Protein 9IQV (pdb70)

Nearest PDB structures (foldseek):
  8hn1-assembly1_C  TM=9.232E-01  e=2.943E-08  Dendroaspis angusticeps
  4iye-assembly1_A  TM=9.088E-01  e=5.565E-08  Dendroaspis angusticeps
  5mg9-assembly1_A  TM=8.896E-01  e=1.053E-07  Dendroaspis angusticeps
  3fev-assembly3_C  TM=8.461E-01  e=1.053E-07  Dendroaspis angusticeps
  2vlw-assembly2_B  TM=8.088E-01  e=2.818E-07  Dendroaspis angusticeps

Solvent-accessible surface area: 17117 Å² total; per-residue (Å²): 70,60,0,7,17,103,62,19,85,162,32,108,59,67,80,102,20,88,107,52,68,89,40,0,23,14,83,7,48,28,4,0,7,51,57,14,52,42,49,15,9,24,9,59,104,26,48,128,76,107,126,139,29,16,28,39,68,38,136,57,116,68,28,51,106,127,155,80,136,37,109,98,52,33,88,86,10,28,42,57,35,123,96,0,38,101,4,2,75,37,1,36,90,0,4,48,74,38,173,147,9,58,44,16,11,29,77,8,5,34,13,2,5,63,1,4,35,77,2,0,66,46,0,5,37,70,0,10,60,8,28,50,78,18,72,5,60,75,29,48,95,116,0,43,99,12,6,12,36,3,11,29,1,10,4,6,6,1,19,0,1,11,17,0,0,67,2,9,52,30,0,0,24,87,34,135,135,33,86,108,48,21,49,125,210,138,2,72,121,29,24,117,73,13,68,50,79,0,83,96,50,3,71,35,22,1,66,70,140,121,18,120,62,19,112,31,124,55,0,8,20,33,15,39,47,16,12,12,39,19,105,20,1,81,16,7,2,50,101,5,20,50,76,2,94,86,28,34,75,127,13,142,75,22,29,148,199,117,190,103,54,52,151,15,62,140,33,13,135,7,2,24,79,0,5,27,42,8,15,121,23,8,52,39,1,7,90,17,17,12,84,11,14,86,119,57,103,113,50,90,47,65,90,51,2,67,108,15,0,37,62,0,1,68,0,5,3,41,4,13,88,10,2,25,100,26,13,137,79,6,99,126,2,14,113,112,55,158

Organism: Dendroaspis angusticeps (NCBI:txid8618)

InterPro domains:
  IPR003571 Snake three-finger toxin [cd00206] (1-64)
  IPR003572 Snake cytotoxin, cobra-type [PR00282] (17-26)
  IPR003572 Snake cytotoxin, cobra-type [PR00282] (28-43)
  IPR003572 Snake cytotoxin, cobra-type [PR00282] (56-63)
  IPR018354 Snake toxin, conserved site [PS00272] (41-61)
  IPR045860 Snake toxin-like superfamily [G3DSA:2.10.60.10] (1-65)
  IPR045860 Snake toxin-like superfamily [SSF57302] (6-64)
  IPR054131 Snake toxin cobra-type [PF21947] (2-64)

Radius of gyration: 23.01 Å; Cα contacts (8 Å, |Δi|>4): 438; chains: 2; bounding box: 37×53×75 Å

Sequence (338 aa):
LTCVTKNTIFGITTENCPAGQNLCFKRWHYVIPRYTEITRGCAATCPIPENYDSIHCCKTDKCNENISKAILLGVILGGLILFGVLGNILVILSVACHRHLHSVTHYYIVNLAVADLLLTSTVLPFSAIFEVLGYWAFGRVFCNIWAAVDVLCCTASIMGLCIISIDRYIGVSYPLRYPTIVTQRRGLMALLCVWALSLVISIGPLFGWRQPAPEDETICQINEEPGYVLFSALGSFYLPLAIILVMYCRVYVVAKRELKFSREKKAAKTLGIVVGCFVLCWLPFFLVMPIGSFFPDFKPSETVFKIVFWLGYLNSCINPIIYPCSSQEFKKAFQNVL

Structure (mmCIF, N/CA/C/O backbone):
data_9IQV
#
_entry.id   9IQV
#
_cell.length_a   1.00
_cell.length_b   1.00
_cell.length_c   1.00
_cell.angle_alpha   90.00
_cell.angle_beta   90.00
_cell.angle_gamma   90.00
#
_symmetry.space_group_name_H-M   'P 1'
#
loop_
_entity.id
_entity.type
_entity.pdbx_description
1 polymer 'Muscarinic toxin 3'
2 polymer 'Alpha-1A adrenergic receptor,Soluble cytochrome b562'
#
loop_
_atom_site.group_PDB
_atom_site.id
_atom_site.type_symbol
_atom_site.label_atom_id
_atom_site.label_alt_id
_atom_site.label_comp_id
_atom_site.label_asym_id
_atom_site.label_entity_id
_atom_site.label_seq_id
_atom_site.pdbx_PDB_ins_code
_atom_site.Cartn_x
_atom_site.Cartn_y
_atom_site.Cartn_z
_atom_site.occupancy
_atom_site.B_iso_or_equiv
_atom_site.auth_seq_id
_atom_site.auth_comp_id
_atom_site.auth_asym_id
_atom_site.auth_atom_id
_atom_site.pdbx_PDB_model_num
ATOM 1 N N . LEU A 1 1 ? 161.527 146.354 211.306 1.00 94.79 1 LEU A N 1
ATOM 2 C CA . LEU A 1 1 ?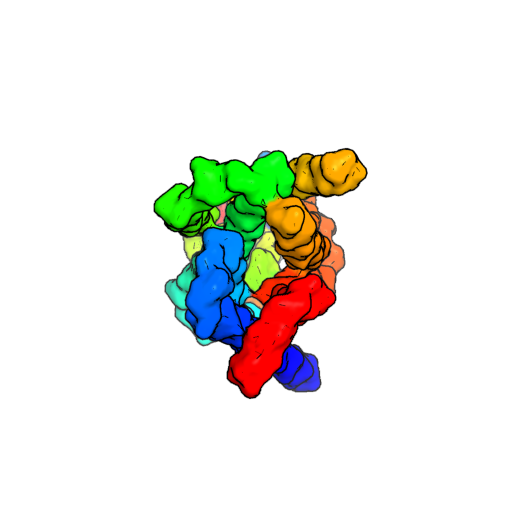 161.733 146.480 209.868 1.00 94.79 1 LEU A CA 1
ATOM 3 C C . LEU A 1 1 ? 160.811 147.533 209.258 1.00 94.79 1 LEU A C 1
ATOM 4 O O . LEU A 1 1 ? 159.708 147.763 209.746 1.00 94.79 1 LEU A O 1
ATOM 9 N N . THR A 1 2 ? 161.283 148.176 208.190 1.00 95.36 2 THR A N 1
ATOM 10 C CA . THR A 1 2 ? 160.505 149.148 207.429 1.00 95.36 2 THR A CA 1
ATOM 11 C C . THR A 1 2 ? 160.678 148.834 205.949 1.00 95.36 2 THR A C 1
ATOM 12 O O . THR A 1 2 ? 161.759 149.049 205.392 1.00 95.36 2 THR A O 1
ATOM 16 N N . CYS A 1 3 ? 159.624 148.327 205.313 1.00 94.80 3 CYS A N 1
ATOM 17 C CA . CYS A 1 3 ? 159.638 148.022 203.888 1.00 94.80 3 CYS A CA 1
ATOM 18 C C . CYS A 1 3 ? 158.816 149.057 203.133 1.00 94.80 3 CYS A C 1
ATOM 19 O O . CYS A 1 3 ? 157.657 149.307 203.477 1.00 94.80 3 CYS A O 1
ATOM 22 N N . VAL A 1 4 ? 159.420 149.656 202.105 1.00 91.22 4 VAL A N 1
ATOM 23 C CA . VAL A 1 4 ? 158.652 150.439 201.146 1.00 91.22 4 VAL A CA 1
ATOM 24 C C . VAL A 1 4 ? 157.722 149.503 200.385 1.00 91.22 4 VAL A C 1
ATOM 25 O O . VAL A 1 4 ? 158.088 148.367 200.056 1.00 91.22 4 VAL A O 1
ATOM 29 N N . THR A 1 5 ? 156.494 149.953 200.144 1.00 86.94 5 THR A N 1
ATOM 30 C CA . THR A 1 5 ? 155.490 149.091 199.534 1.00 86.94 5 THR A CA 1
ATOM 31 C C . THR A 1 5 ? 154.986 149.603 198.194 1.00 86.94 5 THR A C 1
ATOM 32 O O . THR A 1 5 ? 155.041 148.870 197.199 1.00 86.94 5 THR A O 1
ATOM 36 N N . LYS A 1 6 ? 154.498 150.839 198.132 1.00 85.57 6 LYS A N 1
ATOM 37 C CA . LYS A 1 6 ? 153.893 151.382 196.922 1.00 85.57 6 LYS A CA 1
ATOM 38 C C . LYS A 1 6 ? 154.781 152.482 196.364 1.00 85.57 6 LYS A C 1
ATOM 39 O O . LYS A 1 6 ? 155.141 153.420 197.083 1.00 85.57 6 LYS A O 1
ATOM 45 N N . ASN A 1 7 ? 155.128 152.366 195.085 1.00 78.44 7 ASN A N 1
ATOM 46 C CA . ASN A 1 7 ? 155.949 153.353 194.396 1.00 78.44 7 ASN A CA 1
ATOM 47 C C . ASN A 1 7 ? 155.090 154.077 193.372 1.00 78.44 7 ASN A C 1
ATOM 48 O O . ASN A 1 7 ? 154.498 153.442 192.493 1.00 78.44 7 ASN A O 1
ATOM 53 N N . THR A 1 8 ? 155.025 155.399 193.488 1.00 80.48 8 THR A N 1
ATOM 54 C CA . THR A 1 8 ? 154.302 156.248 192.556 1.00 80.48 8 THR A CA 1
ATOM 55 C C . THR A 1 8 ? 155.217 157.381 192.114 1.00 80.48 8 THR A C 1
ATOM 56 O O . THR A 1 8 ? 156.280 157.614 192.697 1.00 80.48 8 THR A O 1
ATOM 60 N N . ILE A 1 9 ? 154.800 158.091 191.063 1.00 72.20 9 ILE A N 1
ATOM 61 C CA . ILE A 1 9 ? 155.551 159.265 190.639 1.00 72.20 9 ILE A CA 1
ATOM 62 C C . ILE A 1 9 ? 155.525 160.344 191.715 1.00 72.20 9 ILE A C 1
ATOM 63 O O . ILE A 1 9 ? 156.433 161.182 191.775 1.00 72.20 9 ILE A O 1
ATOM 68 N N . PHE A 1 10 ? 154.508 160.336 192.582 1.00 80.12 10 PHE A N 1
ATOM 69 C CA . PHE A 1 10 ? 154.483 161.234 193.729 1.00 80.12 10 PHE A CA 1
ATOM 70 C C . PHE A 1 10 ? 155.620 160.957 194.704 1.00 80.12 10 PHE A C 1
ATOM 71 O O . PHE A 1 10 ? 155.997 161.852 195.468 1.00 80.12 10 PHE A O 1
ATOM 79 N N . GLY A 1 11 ? 156.165 159.746 194.697 1.00 80.70 11 GLY A N 1
ATOM 80 C CA . GLY A 1 11 ? 157.224 159.347 195.593 1.00 80.70 11 GLY A CA 1
ATOM 81 C C . GLY A 1 11 ? 157.015 157.919 196.045 1.00 80.70 11 GLY A C 1
ATOM 82 O O . GLY A 1 11 ? 156.258 157.165 195.438 1.00 80.70 11 GLY A O 1
ATOM 83 N N . ILE A 1 12 ? 157.693 157.553 197.127 1.00 89.16 12 ILE A N 1
ATOM 84 C CA . ILE A 1 12 ? 157.603 156.215 197.687 1.00 89.16 12 ILE A CA 1
ATOM 85 C C . ILE A 1 12 ? 156.775 156.271 198.968 1.00 89.16 12 ILE A C 1
ATOM 86 O O . ILE A 1 12 ? 156.536 157.336 199.538 1.00 89.16 12 ILE A O 1
ATOM 91 N N . THR A 1 13 ? 156.332 155.099 199.419 1.00 92.40 13 THR A N 1
ATOM 92 C CA . THR A 1 13 ? 155.536 154.971 200.636 1.00 92.40 13 THR A CA 1
ATOM 93 C C . THR A 1 13 ? 156.196 153.930 201.529 1.00 92.40 13 THR A C 1
ATOM 94 O O . THR A 1 13 ? 156.229 152.744 201.186 1.00 92.40 13 THR A O 1
ATOM 98 N N . THR A 1 14 ? 156.713 154.370 202.672 1.00 96.00 14 THR A N 1
ATOM 99 C CA . THR A 1 14 ? 157.428 153.507 203.603 1.00 96.00 14 THR A CA 1
ATOM 100 C C . THR A 1 14 ? 156.623 153.363 204.887 1.00 96.00 14 THR A C 1
ATOM 101 O O . THR A 1 14 ? 156.311 154.362 205.544 1.00 96.00 14 THR A O 1
ATOM 105 N N . GLU A 1 15 ? 156.290 152.124 205.239 1.00 95.79 15 GLU A N 1
ATOM 106 C CA . GLU A 1 15 ? 155.697 151.808 206.529 1.00 95.79 15 GLU A CA 1
ATOM 107 C C . GLU A 1 15 ? 156.293 150.508 207.049 1.00 95.79 15 GLU A C 1
ATOM 108 O O . GLU A 1 15 ? 156.710 149.642 206.275 1.00 95.79 15 GLU A O 1
ATOM 114 N N . ASN A 1 16 ? 156.329 150.383 208.373 1.00 96.52 16 ASN A N 1
ATOM 115 C CA . ASN A 1 16 ? 157.001 149.267 209.017 1.00 96.52 16 ASN A CA 1
ATOM 116 C C . ASN A 1 16 ? 156.206 147.976 208.825 1.00 96.52 16 ASN A C 1
ATOM 117 O O . ASN A 1 16 ? 155.155 147.945 208.177 1.00 96.52 16 ASN A O 1
ATOM 122 N N . CYS A 1 17 ? 156.720 146.890 209.403 1.00 94.41 17 CYS A N 1
ATOM 123 C CA . CYS A 1 17 ? 156.096 145.583 209.313 1.00 94.41 17 CYS A CA 1
ATOM 124 C C . CYS A 1 17 ? 155.416 145.227 210.629 1.00 94.41 17 CYS A C 1
ATOM 125 O O . CYS A 1 17 ? 155.978 145.474 211.702 1.00 94.41 17 CYS A O 1
ATOM 128 N N . PRO A 1 18 ? 154.214 144.647 210.583 1.00 92.56 18 PRO A N 1
ATOM 129 C CA . PRO A 1 18 ? 153.533 144.262 211.827 1.00 92.56 18 PRO A CA 1
ATOM 130 C C . PRO A 1 18 ? 154.161 143.037 212.471 1.00 92.56 18 PRO A C 1
ATOM 131 O O . PRO A 1 18 ? 155.186 142.533 211.998 1.00 92.56 18 PRO A O 1
ATOM 135 N N . ALA A 1 19 ? 153.557 142.554 213.554 1.00 92.21 19 ALA A N 1
ATOM 136 C CA . ALA A 1 19 ? 154.087 141.391 214.252 1.00 92.21 19 ALA A CA 1
ATOM 137 C C . ALA A 1 19 ? 154.030 140.156 213.361 1.00 92.21 19 ALA A C 1
ATOM 138 O O . ALA A 1 19 ? 153.035 139.909 212.674 1.00 92.21 19 ALA A O 1
ATOM 140 N N . GLY A 1 20 ? 155.108 139.381 213.378 1.00 88.15 20 GLY A N 1
ATOM 141 C CA . GLY A 1 20 ? 155.237 138.180 212.570 1.00 88.15 20 GLY A CA 1
ATOM 142 C C . GLY A 1 20 ? 155.917 138.389 211.232 1.00 88.15 20 GLY A C 1
ATOM 143 O O . GLY A 1 20 ? 156.755 137.580 210.829 1.00 88.15 20 GLY A O 1
ATOM 144 N N . GLN A 1 21 ? 155.576 139.471 210.536 1.00 89.19 21 GLN A N 1
ATOM 145 C CA . GLN A 1 21 ? 156.156 139.774 209.234 1.00 89.19 21 GLN A CA 1
ATOM 146 C C . GLN A 1 21 ? 157.482 140.496 209.436 1.00 89.19 21 GLN A C 1
ATOM 147 O O . GLN A 1 21 ? 157.529 141.545 210.087 1.00 89.19 21 GLN A O 1
ATOM 153 N N . ASN A 1 22 ? 158.563 139.929 208.887 1.00 83.03 22 ASN A N 1
ATOM 154 C CA . ASN A 1 22 ? 159.887 140.497 209.116 1.00 83.03 22 ASN A CA 1
ATOM 155 C C . ASN A 1 22 ? 160.778 140.467 207.876 1.00 83.03 22 ASN A C 1
ATOM 156 O O . ASN A 1 22 ? 162.008 140.481 208.014 1.00 83.03 22 ASN A O 1
ATOM 161 N N . LEU A 1 23 ? 160.205 140.434 206.674 1.00 86.04 23 LEU A N 1
ATOM 162 C CA . LEU A 1 23 ? 160.981 140.419 205.441 1.00 86.04 23 LEU A CA 1
ATOM 163 C C . LEU A 1 23 ? 160.387 141.398 204.437 1.00 86.04 23 LEU A C 1
ATOM 164 O O . LEU A 1 23 ? 159.196 141.714 204.482 1.00 86.04 23 LEU A O 1
ATOM 169 N N . CYS A 1 24 ? 161.233 141.874 203.527 1.00 91.43 24 CYS A N 1
ATOM 170 C CA . CYS A 1 24 ? 160.812 142.695 202.401 1.00 91.43 24 CYS A CA 1
ATOM 171 C C . CYS A 1 24 ? 160.888 141.856 201.130 1.00 91.43 24 CYS A C 1
ATOM 172 O O . CYS A 1 24 ? 161.890 141.175 200.889 1.00 91.43 24 CYS A O 1
ATOM 175 N N . PHE A 1 25 ? 159.833 141.900 200.318 1.00 81.72 25 PHE A N 1
ATOM 176 C CA . PHE A 1 25 ? 159.779 141.106 199.098 1.00 81.72 25 PHE A CA 1
ATOM 177 C C . PHE A 1 25 ? 159.271 141.957 197.945 1.00 81.72 25 PHE A C 1
ATOM 178 O O . PHE A 1 25 ? 158.572 142.951 198.148 1.00 81.72 25 PHE A O 1
ATOM 186 N N . LYS A 1 26 ? 159.623 141.548 196.727 1.00 72.71 26 LYS A N 1
ATOM 187 C CA . LYS A 1 26 ? 159.166 142.200 195.504 1.00 72.71 26 LYS A CA 1
ATOM 188 C C . LYS A 1 26 ? 158.695 141.124 194.539 1.00 72.71 26 LYS A C 1
ATOM 189 O O . LYS A 1 26 ? 159.463 140.219 194.198 1.00 72.71 26 LYS A O 1
ATOM 195 N N . ARG A 1 27 ? 157.442 141.221 194.096 1.00 66.82 27 ARG A N 1
ATOM 196 C CA . ARG A 1 27 ? 156.812 140.188 193.282 1.00 66.82 27 ARG A CA 1
ATOM 197 C C . ARG A 1 27 ? 156.327 140.774 191.964 1.00 66.82 27 ARG A C 1
ATOM 198 O O . ARG A 1 27 ? 155.649 141.806 191.950 1.00 66.82 27 ARG A O 1
ATOM 206 N N . TRP A 1 28 ? 156.664 140.105 190.866 1.00 60.71 28 TRP A N 1
ATOM 207 C CA . TRP A 1 28 ? 156.239 140.495 189.531 1.00 60.71 28 TRP A CA 1
ATOM 208 C C . TRP A 1 28 ? 154.950 139.771 189.162 1.00 60.71 28 TRP A C 1
ATOM 209 O O . TRP A 1 28 ? 154.631 138.717 189.716 1.00 60.71 28 TRP A O 1
ATOM 220 N N . HIS A 1 29 ? 154.210 140.343 188.213 1.00 50.34 29 HIS A N 1
ATOM 221 C CA . HIS A 1 29 ? 152.951 139.756 187.772 1.00 50.34 29 HIS A CA 1
ATOM 222 C C . HIS A 1 29 ? 152.687 140.177 186.333 1.00 50.34 29 HIS A C 1
ATOM 223 O O . HIS A 1 29 ? 152.770 141.364 186.006 1.00 50.34 29 HIS A O 1
ATOM 230 N N . TYR A 1 30 ? 152.364 139.202 185.481 1.00 53.02 30 TYR A N 1
ATOM 231 C CA . TYR A 1 30 ? 152.348 139.391 184.029 1.00 53.02 30 TYR A CA 1
ATOM 232 C C . TYR A 1 30 ? 150.953 139.819 183.586 1.00 53.02 30 TYR A C 1
ATOM 233 O O . TYR A 1 30 ? 150.162 139.032 183.062 1.00 53.02 30 TYR A O 1
ATOM 242 N N . VAL A 1 31 ? 150.649 141.097 183.798 1.00 34.16 31 VAL A N 1
ATOM 243 C CA . VAL A 1 31 ? 149.315 141.601 183.484 1.00 34.16 31 VAL A CA 1
ATOM 244 C C . VAL A 1 31 ? 149.097 141.658 181.978 1.00 34.16 31 VAL A C 1
ATOM 245 O O . VAL A 1 31 ? 148.027 141.297 181.476 1.00 34.16 31 VAL A O 1
ATOM 249 N N . ILE A 1 32 ? 150.105 142.100 181.236 1.00 31.65 32 ILE A N 1
ATOM 250 C CA . ILE A 1 32 ? 149.912 142.563 179.865 1.00 31.65 32 ILE A CA 1
ATOM 251 C C . ILE A 1 32 ? 151.291 142.767 179.242 1.00 31.65 32 ILE A C 1
ATOM 252 O O . ILE A 1 32 ? 152.245 143.083 179.966 1.00 31.65 32 ILE A O 1
ATOM 257 N N . PRO A 1 33 ? 151.457 142.583 177.929 1.00 22.04 33 PRO A N 1
ATOM 258 C CA . PRO A 1 33 ? 152.795 142.717 177.329 1.00 22.04 33 PRO A CA 1
ATOM 259 C C . PRO A 1 33 ? 153.474 144.062 177.548 1.00 22.04 33 PRO A C 1
ATOM 260 O O . PRO A 1 33 ? 154.682 144.157 177.301 1.00 22.04 33 PRO A O 1
ATOM 264 N N . ARG A 1 34 ? 152.764 145.099 177.993 1.00 27.54 34 ARG A N 1
ATOM 265 C CA . ARG A 1 34 ? 153.390 146.395 178.204 1.00 27.54 34 ARG A CA 1
ATOM 266 C C . ARG A 1 34 ? 153.223 146.952 179.609 1.00 27.54 34 ARG A C 1
ATOM 267 O O . ARG A 1 34 ? 153.535 148.127 179.826 1.00 27.54 34 ARG A O 1
ATOM 275 N N . TYR A 1 35 ? 152.742 146.158 180.567 1.00 32.91 35 TYR A N 1
ATOM 276 C CA . TYR A 1 35 ? 152.679 146.614 181.955 1.00 32.91 35 TYR A CA 1
ATOM 277 C C . TYR A 1 35 ? 152.736 145.375 182.848 1.00 32.91 35 TYR A C 1
ATOM 278 O O . TYR A 1 35 ? 151.724 144.695 183.032 1.00 32.91 35 TYR A O 1
ATOM 287 N N . THR A 1 36 ? 153.919 145.093 183.378 1.00 37.60 36 THR A N 1
ATOM 288 C CA . THR A 1 36 ? 154.135 143.981 184.294 1.00 37.60 36 THR A CA 1
ATOM 289 C C . THR A 1 36 ? 154.060 144.526 185.715 1.00 37.60 36 THR A C 1
ATOM 290 O O . THR A 1 36 ? 155.007 145.157 186.194 1.00 37.60 36 THR A O 1
ATOM 294 N N . GLU A 1 37 ? 152.932 144.294 186.381 1.00 46.19 37 GLU A N 1
ATOM 295 C CA . GLU A 1 37 ? 152.719 144.863 187.704 1.00 46.19 37 GLU A CA 1
ATOM 296 C C . GLU A 1 37 ? 153.718 144.294 188.699 1.00 46.19 37 GLU A C 1
ATOM 297 O O . GLU A 1 37 ? 154.017 143.097 188.692 1.00 46.19 37 GLU A O 1
ATOM 303 N N . ILE A 1 38 ? 154.233 145.165 189.560 1.00 56.57 38 ILE A N 1
ATOM 304 C CA . ILE A 1 38 ? 155.231 144.801 190.554 1.00 56.57 38 ILE A CA 1
ATOM 305 C C . ILE A 1 38 ? 154.710 145.225 191.916 1.00 56.57 38 ILE A C 1
ATOM 306 O O . ILE A 1 38 ? 154.497 146.419 192.157 1.00 56.57 38 ILE A O 1
ATOM 311 N N . THR A 1 39 ? 154.503 144.258 192.798 1.00 69.44 39 THR A N 1
ATOM 312 C CA . THR A 1 39 ? 154.067 144.530 194.158 1.00 69.44 39 THR A CA 1
ATOM 313 C C . THR A 1 39 ? 155.226 144.331 195.126 1.00 69.44 39 THR A C 1
ATOM 314 O O . THR A 1 39 ? 156.193 143.620 194.842 1.00 69.44 39 THR A O 1
ATOM 318 N N . ARG A 1 40 ? 155.120 144.982 196.280 1.00 83.40 40 ARG A N 1
ATOM 319 C CA . ARG A 1 40 ? 156.201 144.984 197.252 1.00 83.40 40 ARG A CA 1
ATOM 320 C C . ARG A 1 40 ? 155.612 145.263 198.626 1.00 83.40 40 ARG A C 1
ATOM 321 O O . ARG A 1 40 ? 154.680 146.060 198.752 1.00 83.40 40 ARG A O 1
ATOM 329 N N . GLY A 1 41 ? 156.147 144.600 199.645 1.00 82.40 41 GLY A N 1
ATOM 330 C CA . GLY A 1 41 ? 155.631 144.797 200.985 1.00 82.40 41 GLY A CA 1
ATOM 331 C C . GLY A 1 41 ? 156.329 143.906 201.987 1.00 82.40 41 GLY A C 1
ATOM 332 O O . GLY A 1 41 ? 157.341 143.269 201.688 1.00 82.40 41 GLY A O 1
ATOM 333 N N . CYS A 1 42 ? 155.777 143.891 203.198 1.00 87.94 42 CYS A N 1
ATOM 334 C CA . CYS A 1 42 ? 156.288 143.063 204.277 1.00 87.94 42 CYS A CA 1
ATOM 335 C C . CYS A 1 42 ? 155.776 141.633 204.142 1.00 87.94 42 CYS A C 1
ATOM 336 O O . CYS A 1 42 ? 154.762 141.366 203.491 1.00 87.94 42 CYS A O 1
ATOM 339 N N . ALA A 1 43 ? 156.490 140.706 204.777 1.00 82.18 43 ALA A N 1
ATOM 340 C CA . ALA A 1 43 ? 156.100 139.304 204.754 1.00 82.18 43 ALA A CA 1
ATOM 341 C C . ALA A 1 43 ? 156.819 138.559 205.868 1.00 82.18 43 ALA A C 1
ATOM 342 O O . ALA A 1 43 ? 157.996 138.814 206.133 1.00 82.18 43 ALA A O 1
ATOM 344 N N . ALA A 1 44 ? 156.098 137.645 206.522 1.00 80.96 44 ALA A N 1
ATOM 345 C CA . ALA A 1 44 ? 156.747 136.716 207.439 1.00 80.96 44 ALA A CA 1
ATOM 346 C C . ALA A 1 44 ? 157.649 135.749 206.689 1.00 80.96 44 ALA A C 1
ATOM 347 O O . ALA A 1 44 ? 158.731 135.401 207.175 1.00 80.96 44 ALA A O 1
ATOM 349 N N . THR A 1 45 ? 157.215 135.304 205.513 1.00 78.75 45 THR A N 1
ATOM 350 C CA . THR A 1 45 ? 158.041 134.510 204.614 1.00 78.75 45 THR A CA 1
ATOM 351 C C . THR A 1 45 ? 157.604 134.836 203.196 1.00 78.75 45 THR A C 1
ATOM 352 O O . THR A 1 45 ? 156.405 134.820 202.904 1.00 78.75 45 THR A O 1
ATOM 356 N N . CYS A 1 46 ? 158.562 135.141 202.330 1.00 83.97 46 CYS A N 1
ATOM 357 C CA . CYS A 1 46 ? 158.222 135.563 200.978 1.00 83.97 46 CYS A CA 1
ATOM 358 C C . CYS A 1 46 ? 157.516 134.428 200.242 1.00 83.97 46 CYS A C 1
ATOM 359 O O . CYS A 1 46 ? 158.065 133.319 200.149 1.00 83.97 46 CYS A O 1
ATOM 362 N N . PRO A 1 47 ? 156.304 134.649 199.736 1.00 77.92 47 PRO A N 1
ATOM 363 C CA . PRO A 1 47 ? 155.520 133.542 199.179 1.00 77.92 47 PRO A CA 1
ATOM 364 C C . PRO A 1 47 ? 156.158 132.948 197.934 1.00 77.92 47 PRO A C 1
ATOM 365 O O . PRO A 1 47 ? 156.857 133.625 197.178 1.00 77.92 47 PRO A O 1
ATOM 369 N N . ILE A 1 48 ? 155.901 131.660 197.733 1.00 68.80 48 ILE A N 1
ATOM 370 C CA . ILE A 1 48 ? 156.401 130.964 196.544 1.00 68.80 48 ILE A CA 1
ATOM 371 C C . ILE A 1 48 ? 155.685 131.496 195.310 1.00 68.80 48 ILE A C 1
ATOM 372 O O . ILE A 1 48 ? 154.546 131.993 195.420 1.00 68.80 48 ILE A O 1
ATOM 377 N N . PRO A 1 49 ? 156.296 131.452 194.127 1.00 67.40 49 PRO A N 1
ATOM 378 C CA . PRO A 1 49 ? 155.631 131.984 192.929 1.00 67.40 49 PRO A CA 1
ATOM 379 C C . PRO A 1 49 ? 154.581 131.021 192.393 1.00 67.40 49 PRO A C 1
ATOM 380 O O . PRO A 1 49 ? 154.827 129.820 192.263 1.00 67.40 49 PRO A O 1
ATOM 384 N N . GLU A 1 50 ? 153.406 131.561 192.078 1.00 64.61 50 GLU A N 1
ATOM 385 C CA . GLU A 1 50 ? 152.360 130.825 191.384 1.00 64.61 50 GLU A CA 1
ATOM 386 C C . GLU A 1 50 ? 151.885 131.644 190.192 1.00 64.61 50 GLU A C 1
ATOM 387 O O . GLU A 1 50 ? 152.111 132.855 190.116 1.00 64.61 50 GLU A O 1
ATOM 393 N N . ASN A 1 51 ? 151.221 130.960 189.258 1.00 70.12 51 ASN A N 1
ATOM 394 C CA . ASN A 1 51 ? 150.685 131.580 188.044 1.00 70.12 51 ASN A CA 1
ATOM 395 C C . ASN A 1 51 ? 151.794 132.225 187.215 1.00 70.12 51 ASN A C 1
ATOM 396 O O . ASN A 1 51 ? 151.612 133.291 186.624 1.00 70.12 51 ASN A O 1
ATOM 401 N N . TYR A 1 52 ? 152.954 131.567 187.171 1.00 66.52 52 TYR A N 1
ATOM 402 C CA . TYR A 1 52 ? 154.130 132.066 186.455 1.00 66.52 52 TYR A CA 1
ATOM 403 C C . TYR A 1 52 ? 154.544 133.458 186.925 1.00 66.52 52 TYR A C 1
ATOM 404 O O . TYR A 1 52 ? 155.027 134.272 186.136 1.00 66.52 52 TYR A O 1
ATOM 413 N N . ASP A 1 53 ? 154.368 133.741 188.211 1.00 63.32 53 ASP A N 1
ATOM 414 C CA . ASP A 1 53 ? 154.887 134.973 188.778 1.00 63.32 53 ASP A CA 1
ATOM 415 C C . ASP A 1 53 ? 156.376 134.817 189.064 1.00 63.32 53 ASP A C 1
ATOM 416 O O . ASP A 1 53 ? 157.019 133.844 188.662 1.00 63.32 53 ASP A O 1
ATOM 421 N N . SER A 1 54 ? 156.934 135.795 189.769 1.00 65.24 54 SER A N 1
ATOM 422 C CA . SER A 1 54 ? 158.328 135.749 190.177 1.00 65.24 54 SER A CA 1
ATOM 423 C C . SER A 1 54 ? 158.511 136.701 191.345 1.00 65.24 54 SER A C 1
ATOM 424 O O . SER A 1 54 ? 157.938 137.793 191.355 1.00 65.24 54 SER A O 1
ATOM 427 N N . ILE A 1 55 ? 159.310 136.288 192.323 1.00 69.77 55 ILE A N 1
ATOM 428 C CA . ILE A 1 55 ? 159.422 137.022 193.572 1.00 69.77 55 ILE A CA 1
ATOM 429 C C . ILE A 1 55 ? 160.888 137.249 193.914 1.00 69.77 55 ILE A C 1
ATOM 430 O O . ILE A 1 55 ? 161.751 136.403 193.661 1.00 69.77 55 ILE A O 1
ATOM 435 N N . HIS A 1 56 ? 161.162 138.423 194.475 1.00 78.42 56 HIS A N 1
ATOM 436 C CA . HIS A 1 56 ? 162.476 138.795 194.982 1.00 78.42 56 HIS A CA 1
ATOM 437 C C . HIS A 1 56 ? 162.423 138.784 196.502 1.00 78.42 56 HIS A C 1
ATOM 438 O O . HIS A 1 56 ? 161.600 139.486 197.099 1.00 78.42 56 HIS A O 1
ATOM 445 N N . CYS A 1 57 ? 163.292 137.994 197.122 1.00 97.05 57 CYS A N 1
ATOM 446 C CA . CYS A 1 57 ? 163.333 137.858 198.571 1.00 97.05 57 CYS A CA 1
ATOM 447 C C . CYS A 1 57 ? 164.629 138.468 199.084 1.00 97.05 57 CYS A C 1
ATOM 448 O O . CYS A 1 57 ? 165.719 138.063 198.666 1.00 97.05 57 CYS A O 1
ATOM 451 N N . CYS A 1 58 ? 164.509 139.441 199.986 1.00 105.18 58 CYS A N 1
ATOM 452 C CA . CYS A 1 58 ? 165.661 140.177 200.496 1.00 105.18 58 CYS A CA 1
ATOM 453 C C . CYS A 1 58 ? 165.493 140.345 202.003 1.00 105.18 58 CYS A C 1
ATOM 454 O O . CYS A 1 58 ? 164.510 139.884 202.591 1.00 105.18 58 CYS A O 1
ATOM 457 N N . LYS A 1 59 ? 166.460 141.010 202.641 1.00 99.26 59 LYS A N 1
ATOM 458 C CA . LYS A 1 59 ? 166.514 140.991 204.099 1.00 99.26 59 LYS A CA 1
ATOM 459 C C . LYS A 1 59 ? 165.831 142.174 204.779 1.00 99.26 59 LYS A C 1
ATOM 460 O O . LYS A 1 59 ? 164.806 141.989 205.445 1.00 99.26 59 LYS A O 1
ATOM 466 N N . THR A 1 60 ? 166.350 143.390 204.596 1.00 94.57 60 THR A N 1
ATOM 467 C CA . THR A 1 60 ? 165.944 144.528 205.418 1.00 94.57 60 THR A CA 1
ATOM 468 C C . THR A 1 60 ? 166.225 145.834 204.685 1.00 94.57 60 THR A C 1
ATOM 469 O O . THR A 1 60 ? 166.767 145.850 203.576 1.00 94.57 60 THR A O 1
ATOM 473 N N . ASP A 1 61 ? 165.838 146.937 205.332 1.00 97.12 61 ASP A N 1
ATOM 474 C CA . ASP A 1 61 ? 166.242 148.295 204.974 1.00 97.12 61 ASP A CA 1
ATOM 475 C C . ASP A 1 61 ? 165.738 148.750 203.610 1.00 97.12 61 ASP A C 1
ATOM 476 O O . ASP A 1 61 ? 166.487 149.382 202.858 1.00 97.12 61 ASP A O 1
ATOM 481 N N . LYS A 1 62 ? 164.475 148.454 203.292 1.00 96.51 62 LYS A N 1
ATOM 482 C CA . LYS A 1 62 ? 163.867 148.884 202.036 1.00 96.51 62 LYS A CA 1
ATOM 483 C C . LYS A 1 62 ? 164.726 148.474 200.848 1.00 96.51 62 LYS A C 1
ATOM 484 O O . LYS A 1 62 ? 164.862 149.230 199.881 1.00 96.51 62 LYS A O 1
ATOM 490 N N . CYS A 1 63 ? 165.307 147.280 200.915 1.00 95.24 63 CYS A N 1
ATOM 491 C CA . CYS A 1 63 ? 166.306 146.875 199.938 1.00 95.24 63 CYS A CA 1
ATOM 492 C C . CYS A 1 63 ? 165.675 146.613 198.577 1.00 95.24 63 CYS A C 1
ATOM 493 O O . CYS A 1 63 ? 164.451 146.594 198.439 1.00 95.24 63 CYS A O 1
ATOM 496 N N . ASN A 1 64 ? 166.544 146.454 197.573 1.00 90.18 64 ASN A N 1
ATOM 497 C CA . ASN A 1 64 ? 166.269 146.159 196.164 1.00 90.18 64 ASN A CA 1
ATOM 498 C C . ASN A 1 64 ? 165.688 147.369 195.438 1.00 90.18 64 ASN A C 1
ATOM 499 O O . ASN A 1 64 ? 165.498 147.332 194.218 1.00 90.18 64 ASN A O 1
ATOM 504 N N . GLU A 1 65 ? 165.422 148.446 196.172 1.00 90.54 65 GLU A N 1
ATOM 505 C CA . GLU A 1 65 ? 164.990 149.710 195.578 1.00 90.54 65 GLU A CA 1
ATOM 506 C C . GLU A 1 65 ? 165.562 150.890 196.353 1.00 90.54 65 GLU A C 1
ATOM 507 O O . GLU A 1 65 ? 164.819 151.749 196.829 1.00 90.54 65 GLU A O 1
ATOM 513 N N . ASN B 2 18 ? 145.152 126.335 179.787 1.00 103.63 22 ASN B N 1
ATOM 514 C CA . ASN B 2 18 ? 144.016 126.093 178.905 1.00 103.63 22 ASN B CA 1
ATOM 515 C C . ASN B 2 18 ? 144.470 125.938 177.458 1.00 103.63 22 ASN B C 1
ATOM 516 O O . ASN B 2 18 ? 144.870 126.910 176.815 1.00 103.63 22 ASN B O 1
ATOM 521 N N . ILE B 2 19 ? 144.405 124.705 176.951 1.00 99.61 23 ILE B N 1
ATOM 522 C CA . ILE B 2 19 ? 144.810 124.445 175.573 1.00 99.61 23 ILE B CA 1
ATOM 523 C C . ILE B 2 19 ? 143.843 125.103 174.596 1.00 99.61 23 ILE B C 1
ATOM 524 O O . ILE B 2 19 ? 144.252 125.606 173.543 1.00 99.61 23 ILE B O 1
ATOM 529 N N . SER B 2 20 ? 142.547 125.099 174.919 1.00 97.25 24 SER B N 1
ATOM 530 C CA . SER B 2 20 ? 141.566 125.748 174.055 1.00 97.25 24 SER B CA 1
ATOM 531 C C . SER B 2 20 ? 141.828 127.247 173.960 1.00 97.25 24 SER B C 1
ATOM 532 O O . SER B 2 20 ? 141.809 127.825 172.866 1.00 97.25 24 SER B O 1
ATOM 535 N N . LYS B 2 21 ? 142.087 127.891 175.100 1.00 92.25 25 LYS B N 1
ATOM 536 C CA . LYS B 2 21 ? 142.412 129.314 175.084 1.00 92.25 25 LYS B CA 1
ATOM 537 C C . LYS B 2 21 ? 143.697 129.571 174.311 1.00 92.25 25 LYS B C 1
ATOM 538 O O . LYS B 2 21 ? 143.787 130.536 173.543 1.00 92.25 25 LYS B O 1
ATOM 544 N N . ALA B 2 22 ? 144.700 128.711 174.498 1.00 88.34 26 ALA B N 1
ATOM 545 C CA . ALA B 2 22 ? 145.969 128.883 173.800 1.00 88.34 26 ALA B CA 1
ATOM 546 C C . ALA B 2 22 ? 145.783 128.802 172.291 1.00 88.34 26 ALA B C 1
ATOM 547 O O . ALA B 2 22 ? 146.277 129.656 171.548 1.00 88.34 26 ALA B O 1
ATOM 549 N N . ILE B 2 23 ? 145.055 127.788 171.819 1.00 86.24 27 ILE B N 1
ATOM 550 C CA . ILE B 2 23 ? 144.887 127.619 170.379 1.00 86.24 27 ILE B CA 1
ATOM 551 C C . ILE B 2 23 ? 144.014 128.730 169.804 1.00 86.24 27 ILE B C 1
ATOM 552 O O . ILE B 2 23 ? 144.271 129.222 168.699 1.00 86.24 27 ILE B O 1
ATOM 557 N N . LEU B 2 24 ? 142.985 129.157 170.542 1.00 82.87 28 LEU B N 1
ATOM 558 C CA . LEU B 2 24 ? 142.139 130.246 170.065 1.00 82.87 28 LEU B CA 1
ATOM 559 C C . LEU B 2 24 ? 142.938 131.535 169.924 1.00 82.87 28 LEU B C 1
ATOM 560 O O . LEU B 2 24 ? 142.875 132.211 168.887 1.00 82.87 28 LEU B O 1
ATOM 565 N N . LEU B 2 25 ? 143.705 131.888 170.960 1.00 77.72 29 LEU B N 1
ATOM 566 C CA . LEU B 2 25 ? 144.542 133.079 170.885 1.00 77.72 29 LEU B CA 1
ATOM 567 C C . LEU B 2 25 ? 145.545 132.964 169.748 1.00 77.72 29 LEU B C 1
ATOM 568 O O . LEU B 2 25 ? 145.735 133.915 168.981 1.00 77.72 29 LEU B O 1
ATOM 573 N N . GLY B 2 26 ? 146.176 131.796 169.607 1.00 76.26 30 GLY B N 1
ATOM 574 C CA . GLY B 2 26 ? 147.166 131.625 168.559 1.00 76.26 30 GLY B CA 1
ATOM 575 C C . GLY B 2 26 ? 146.587 131.823 167.174 1.00 76.26 30 GLY B C 1
ATOM 576 O O . GLY B 2 26 ? 147.134 132.572 166.364 1.00 76.26 30 GLY B O 1
ATOM 577 N N . VAL B 2 27 ? 145.451 131.180 166.891 1.00 74.75 31 VAL B N 1
ATOM 578 C CA . VAL B 2 27 ? 144.883 131.279 165.551 1.00 74.75 31 VAL B CA 1
ATOM 579 C C . VAL B 2 27 ? 144.367 132.689 165.286 1.00 74.75 31 VAL B C 1
ATOM 580 O O . VAL B 2 27 ? 144.597 133.250 164.206 1.00 74.75 31 VAL B O 1
ATOM 584 N N . ILE B 2 28 ? 143.684 133.297 166.262 1.00 66.68 32 ILE B N 1
ATOM 585 C CA . ILE B 2 28 ? 143.126 134.629 166.045 1.00 66.68 32 ILE B CA 1
ATOM 586 C C . ILE B 2 28 ? 144.241 135.638 165.805 1.00 66.68 32 ILE B C 1
ATOM 587 O O . ILE B 2 28 ? 144.192 136.432 164.856 1.00 66.68 32 ILE B O 1
ATOM 592 N N . LEU B 2 29 ? 145.281 135.604 166.643 1.00 58.01 33 LEU B N 1
ATOM 593 C CA . LEU B 2 29 ? 146.359 136.572 166.496 1.00 58.01 33 LEU B CA 1
ATOM 594 C C . LEU B 2 29 ? 147.203 136.296 165.260 1.00 58.01 33 LEU B C 1
ATOM 595 O O . LEU B 2 29 ? 147.690 137.240 164.634 1.00 58.01 33 LEU B O 1
ATOM 600 N N . GLY B 2 30 ? 147.384 135.029 164.881 1.00 57.62 34 GLY B N 1
ATOM 601 C CA . GLY B 2 30 ? 148.070 134.744 163.635 1.00 57.62 34 GLY B CA 1
ATOM 602 C C . GLY B 2 30 ? 147.320 135.286 162.436 1.00 57.62 34 GLY B C 1
ATOM 603 O O . GLY B 2 30 ? 147.916 135.882 161.534 1.00 57.62 34 GLY B O 1
ATOM 604 N N . GLY B 2 31 ? 145.999 135.103 162.418 1.00 56.89 35 GLY B N 1
ATOM 605 C CA . GLY B 2 31 ? 145.205 135.686 161.351 1.00 56.89 35 GLY B CA 1
ATOM 606 C C . GLY B 2 31 ? 145.312 137.197 161.320 1.00 56.89 35 GLY B C 1
ATOM 607 O O . GLY B 2 31 ? 145.497 137.798 160.259 1.00 56.89 35 GLY B O 1
ATOM 608 N N . LEU B 2 32 ? 145.223 137.830 162.493 1.00 56.13 36 LEU B N 1
ATOM 609 C CA . LEU B 2 32 ? 145.297 139.286 162.553 1.00 56.13 36 LEU B CA 1
ATOM 610 C C . LEU B 2 32 ? 146.645 139.797 162.057 1.00 56.13 36 LEU B C 1
ATOM 611 O O . LEU B 2 32 ? 146.707 140.749 161.272 1.00 56.13 36 LEU B O 1
ATOM 616 N N . ILE B 2 33 ? 147.741 139.167 162.491 1.00 53.84 37 ILE B N 1
ATOM 617 C CA . ILE B 2 33 ? 149.058 139.662 162.102 1.00 53.84 37 ILE B CA 1
ATOM 618 C C . ILE B 2 33 ? 149.318 139.408 160.623 1.00 53.84 37 ILE B C 1
ATOM 619 O O . ILE B 2 33 ? 149.886 140.265 159.933 1.00 53.84 37 ILE B O 1
ATOM 624 N N . LEU B 2 34 ? 148.917 138.243 160.106 1.00 59.29 38 LEU B N 1
ATOM 625 C CA . LEU B 2 34 ? 149.100 137.976 158.685 1.00 59.29 38 LEU B CA 1
ATOM 626 C C . LEU B 2 34 ? 148.295 138.956 157.845 1.00 59.29 38 LEU B C 1
ATOM 627 O O . LEU B 2 34 ? 148.791 139.486 156.842 1.00 59.29 38 LEU B O 1
ATOM 632 N N . PHE B 2 35 ? 147.053 139.227 158.253 1.00 59.03 39 PHE B N 1
ATOM 633 C CA . PHE B 2 35 ? 146.229 140.175 157.518 1.00 59.03 39 PHE B CA 1
ATOM 634 C C . PHE B 2 35 ? 146.811 141.580 157.580 1.00 59.03 39 PHE B C 1
ATOM 635 O O . PHE B 2 35 ? 146.769 142.317 156.593 1.00 59.03 39 PHE B O 1
ATOM 643 N N . GLY B 2 36 ? 147.355 141.971 158.734 1.00 55.02 40 GLY B N 1
ATOM 644 C CA . GLY B 2 36 ? 147.970 143.284 158.838 1.00 55.02 40 GLY B CA 1
ATOM 645 C C . GLY B 2 36 ? 149.190 143.431 157.952 1.00 55.02 40 GLY B C 1
ATOM 646 O O . GLY B 2 36 ? 149.351 144.446 157.265 1.00 55.02 40 GLY B O 1
ATOM 647 N N . VAL B 2 37 ? 150.063 142.421 157.950 1.00 52.21 41 VAL B N 1
ATOM 648 C CA . VAL B 2 37 ? 151.222 142.454 157.064 1.00 52.21 41 VAL B CA 1
ATOM 649 C C . VAL B 2 37 ? 150.773 142.540 155.612 1.00 52.21 41 VAL B C 1
ATOM 650 O O . VAL B 2 37 ? 151.284 143.359 154.837 1.00 52.21 41 VAL B O 1
ATOM 654 N N . LEU B 2 38 ? 149.799 141.713 155.227 1.00 56.58 42 LEU B N 1
ATOM 655 C CA . LEU B 2 38 ? 149.333 141.683 153.847 1.00 56.58 42 LEU B CA 1
ATOM 656 C C . LEU B 2 38 ? 148.730 143.024 153.452 1.00 56.58 42 LEU B C 1
ATOM 657 O O . LEU B 2 38 ? 149.024 143.541 152.373 1.00 56.58 42 LEU B O 1
ATOM 662 N N . GLY B 2 39 ? 147.904 143.605 154.319 1.00 53.48 43 GLY B N 1
ATOM 663 C CA . GLY B 2 39 ? 147.265 144.872 154.031 1.00 53.48 43 GLY B CA 1
ATOM 664 C C . GLY B 2 39 ? 148.234 146.027 153.916 1.00 53.48 43 GLY B C 1
ATOM 665 O O . GLY B 2 39 ? 148.121 146.849 153.001 1.00 53.48 43 GLY B O 1
ATOM 666 N N . ASN B 2 40 ? 149.194 146.111 154.839 1.00 48.71 44 ASN B N 1
ATOM 667 C CA . ASN B 2 40 ? 150.176 147.186 154.760 1.00 48.71 44 ASN B CA 1
ATOM 668 C C . ASN B 2 40 ? 151.067 147.030 153.534 1.00 48.71 44 ASN B C 1
ATOM 669 O O . ASN B 2 40 ? 151.378 148.019 152.857 1.00 48.71 44 ASN B O 1
ATOM 674 N N . ILE B 2 41 ? 151.475 145.797 153.219 1.00 53.12 45 ILE B N 1
ATOM 675 C CA . ILE B 2 41 ? 152.247 145.562 152.004 1.00 53.12 45 ILE B CA 1
ATOM 676 C C . ILE B 2 41 ? 151.431 145.952 150.778 1.00 53.12 45 ILE B C 1
ATOM 677 O O . ILE B 2 41 ? 151.957 146.530 149.820 1.00 53.12 45 ILE B O 1
ATOM 682 N N . LEU B 2 42 ? 150.131 145.652 150.796 1.00 60.50 46 LEU B N 1
ATOM 683 C CA . LEU B 2 42 ? 149.260 146.015 149.685 1.00 60.50 46 LEU B CA 1
ATOM 684 C C . LEU B 2 42 ? 149.172 147.526 149.525 1.00 60.50 46 LEU B C 1
ATOM 685 O O . LEU B 2 42 ? 149.192 148.041 148.402 1.00 60.50 46 LEU B O 1
ATOM 690 N N . VAL B 2 43 ? 149.072 148.253 150.640 1.00 57.64 47 VAL B N 1
ATOM 691 C CA . VAL B 2 43 ? 149.033 149.714 150.580 1.00 57.64 47 VAL B CA 1
ATOM 692 C C . VAL B 2 43 ? 150.328 150.253 149.985 1.00 57.64 47 VAL B C 1
ATOM 693 O O . VAL B 2 43 ? 150.318 151.131 149.109 1.00 57.64 47 VAL B O 1
ATOM 697 N N . ILE B 2 44 ? 151.465 149.728 150.452 1.00 56.17 48 ILE B N 1
ATOM 698 C CA . ILE B 2 44 ? 152.759 150.186 149.950 1.00 56.17 48 ILE B CA 1
ATOM 699 C C . ILE B 2 44 ? 152.868 149.932 148.454 1.00 56.17 48 ILE B C 1
ATOM 700 O O . ILE B 2 44 ? 153.278 150.808 147.684 1.00 56.17 48 ILE B O 1
ATOM 705 N N . LEU B 2 45 ? 152.493 148.727 148.018 1.00 62.54 49 LEU B N 1
ATOM 706 C CA . LEU B 2 45 ? 152.579 148.394 146.601 1.00 62.54 49 LEU B CA 1
ATOM 707 C C . LEU B 2 45 ? 151.649 149.266 145.769 1.00 62.54 49 LEU B C 1
ATOM 708 O O . LEU B 2 45 ? 152.032 149.743 144.694 1.00 62.54 49 LEU B O 1
ATOM 713 N N . SER B 2 46 ? 150.424 149.489 146.249 1.00 69.60 50 SER B N 1
ATOM 714 C CA . SER B 2 46 ? 149.462 150.273 145.484 1.00 69.60 50 SER B CA 1
ATOM 715 C C . SER B 2 46 ? 149.927 151.711 145.317 1.00 69.60 50 SER B C 1
ATOM 716 O O . SER B 2 46 ? 149.814 152.282 144.227 1.00 69.60 50 SER B O 1
ATOM 719 N N . VAL B 2 47 ? 150.445 152.320 146.386 1.00 67.92 51 VAL B N 1
ATOM 720 C CA . VAL B 2 47 ? 150.921 153.694 146.259 1.00 67.92 51 VAL B CA 1
ATOM 721 C C . VAL B 2 47 ? 152.181 153.746 145.402 1.00 67.92 51 VAL B C 1
ATOM 722 O O . VAL B 2 47 ? 152.371 154.676 144.610 1.00 67.92 51 VAL B O 1
ATOM 726 N N . ALA B 2 48 ? 153.055 152.746 145.535 1.00 76.62 52 ALA B N 1
ATOM 727 C CA . ALA B 2 48 ? 154.328 152.770 144.824 1.00 76.62 52 ALA B CA 1
ATOM 728 C C . ALA B 2 48 ? 154.183 152.455 143.340 1.00 76.62 52 ALA B C 1
ATOM 729 O O . ALA B 2 48 ? 154.982 152.941 142.532 1.00 76.62 52 ALA B O 1
ATOM 731 N N . CYS B 2 49 ? 153.185 151.657 142.957 1.00 84.68 53 CYS B N 1
ATOM 732 C CA . CYS B 2 49 ? 153.078 151.216 141.571 1.00 84.68 53 CYS B CA 1
ATOM 733 C C . CYS B 2 49 ? 152.485 152.272 140.648 1.00 84.68 53 CYS B C 1
ATOM 734 O O . CYS B 2 49 ? 152.439 152.048 139.433 1.00 84.68 53 CYS B O 1
ATOM 737 N N . HIS B 2 50 ? 152.030 153.402 141.180 1.00 81.79 54 HIS B N 1
ATOM 738 C CA . HIS B 2 50 ? 151.425 154.461 140.383 1.00 81.79 54 HIS B CA 1
ATOM 739 C C . HIS B 2 50 ? 152.330 155.685 140.403 1.00 81.79 54 HIS B C 1
ATOM 740 O O . HIS B 2 50 ? 152.551 156.280 141.462 1.00 81.79 54 HIS B O 1
ATOM 747 N N . ARG B 2 51 ? 152.852 156.056 139.230 1.00 86.17 55 ARG B N 1
ATOM 748 C CA . ARG B 2 51 ? 153.643 157.278 139.126 1.00 86.17 55 ARG B CA 1
ATOM 749 C C . ARG B 2 51 ? 152.796 158.509 139.422 1.00 86.17 55 ARG B C 1
ATOM 750 O O . ARG B 2 51 ? 153.258 159.443 140.088 1.00 86.17 55 ARG B O 1
ATOM 758 N N . HIS B 2 52 ? 151.555 158.528 138.930 1.00 84.89 56 HIS B N 1
ATOM 759 C CA . HIS B 2 52 ? 150.684 159.680 139.135 1.00 84.89 56 HIS B CA 1
ATOM 760 C C . HIS B 2 52 ? 150.319 159.862 140.602 1.00 84.89 56 HIS B C 1
ATOM 761 O O . HIS B 2 52 ? 150.121 160.996 141.053 1.00 84.89 56 HIS B O 1
ATOM 768 N N . LEU B 2 53 ? 150.224 158.768 141.358 1.00 71.58 57 LEU B N 1
ATOM 769 C CA . LEU B 2 53 ? 149.849 158.849 142.764 1.00 71.58 57 LEU B CA 1
ATOM 770 C C . LEU B 2 53 ? 150.962 159.397 143.643 1.00 71.58 57 LEU B C 1
ATOM 771 O O . LEU B 2 53 ? 150.730 159.624 144.835 1.00 71.58 57 LEU B O 1
ATOM 776 N N . HIS B 2 54 ? 152.154 159.611 143.097 1.00 69.96 58 HIS B N 1
ATOM 777 C CA . HIS B 2 54 ? 153.292 160.069 143.889 1.00 69.96 58 HIS B CA 1
ATOM 778 C C . HIS B 2 54 ? 153.082 161.525 144.281 1.00 69.96 58 HIS B C 1
ATOM 779 O O . HIS B 2 54 ? 153.371 162.442 143.510 1.00 69.96 58 HIS B O 1
ATOM 786 N N . SER B 2 55 ? 152.568 161.737 145.488 1.00 48.66 59 SER B N 1
ATOM 787 C CA . SER B 2 55 ? 152.456 163.058 146.083 1.00 48.66 59 SER B CA 1
ATOM 788 C C . SER B 2 55 ? 152.952 162.982 147.519 1.00 48.66 59 SER B C 1
ATOM 789 O O . SER B 2 55 ? 153.094 161.898 148.089 1.00 48.66 59 SER B O 1
ATOM 792 N N . VAL B 2 56 ? 153.216 164.152 148.102 1.00 40.10 60 VAL B N 1
ATOM 793 C CA . VAL B 2 56 ? 153.770 164.193 149.452 1.00 40.10 60 VAL B CA 1
ATOM 794 C C . VAL B 2 56 ? 152.805 163.577 150.459 1.00 40.10 60 VAL B C 1
ATOM 795 O O . VAL B 2 56 ? 153.232 162.899 151.403 1.00 40.10 60 VAL B O 1
ATOM 799 N N . THR B 2 57 ? 151.498 163.782 150.276 1.00 38.50 61 THR B N 1
ATOM 800 C CA . THR B 2 57 ? 150.525 163.146 151.159 1.00 38.50 61 THR B CA 1
ATOM 801 C C . THR B 2 57 ? 150.560 161.630 151.018 1.00 38.50 61 THR B C 1
ATOM 802 O O . THR B 2 57 ? 150.470 160.901 152.013 1.00 38.50 61 THR B O 1
ATOM 806 N N . HIS B 2 58 ? 150.685 161.135 149.786 1.00 48.56 62 HIS B N 1
ATOM 807 C CA . HIS B 2 58 ? 150.825 159.697 149.592 1.00 48.56 62 HIS B CA 1
ATOM 808 C C . HIS B 2 58 ? 152.128 159.181 150.188 1.00 48.56 62 HIS B C 1
ATOM 809 O O . HIS B 2 58 ? 152.167 158.060 150.701 1.00 48.56 62 HIS B O 1
ATOM 816 N N . TYR B 2 59 ? 153.194 159.981 150.144 1.00 44.54 63 TYR B N 1
ATOM 817 C CA . TYR B 2 59 ? 154.431 159.595 150.815 1.00 44.54 63 TYR B CA 1
ATOM 818 C C . TYR B 2 59 ? 154.229 159.493 152.322 1.00 44.54 63 TYR B C 1
ATOM 819 O O . TYR B 2 59 ? 154.771 158.591 152.970 1.00 44.54 63 TYR B O 1
ATOM 828 N N . TYR B 2 60 ? 153.456 160.413 152.900 1.00 36.48 64 TYR B N 1
ATOM 829 C CA . TYR B 2 60 ? 153.155 160.335 154.328 1.00 36.48 64 TYR B CA 1
ATOM 830 C C . TYR B 2 60 ? 152.326 159.098 154.654 1.00 36.48 64 TYR B C 1
ATOM 831 O O . TYR B 2 60 ? 152.535 158.453 155.691 1.00 36.48 64 TYR B O 1
ATOM 840 N N . ILE B 2 61 ? 151.370 158.761 153.787 1.00 37.45 65 ILE B N 1
ATOM 841 C CA . ILE B 2 61 ? 150.584 157.545 153.978 1.00 37.45 65 ILE B CA 1
ATOM 842 C C . ILE B 2 61 ? 151.481 156.315 153.902 1.00 37.45 65 ILE B C 1
ATOM 843 O O . ILE B 2 61 ? 151.311 155.355 154.662 1.00 37.45 65 ILE B O 1
ATOM 848 N N . VAL B 2 62 ? 152.449 156.325 152.983 1.00 37.08 66 VAL B N 1
ATOM 849 C CA . VAL B 2 62 ? 153.430 155.245 152.911 1.00 37.08 66 VAL B CA 1
ATOM 850 C C . VAL B 2 62 ? 154.237 155.167 154.199 1.00 37.08 66 VAL B C 1
ATOM 851 O O . VAL B 2 62 ? 154.534 154.077 154.691 1.00 37.08 66 VAL B O 1
ATOM 855 N N . ASN B 2 63 ? 154.624 156.317 154.750 1.00 33.60 67 ASN B N 1
ATOM 856 C CA . ASN B 2 63 ? 155.340 156.321 156.024 1.00 33.60 67 ASN B CA 1
ATOM 857 C C . ASN B 2 63 ? 154.514 155.656 157.114 1.00 33.60 67 ASN B C 1
ATOM 858 O O . ASN B 2 63 ? 155.016 154.817 157.872 1.00 33.60 67 ASN B O 1
ATOM 863 N N . LEU B 2 64 ? 153.240 156.032 157.210 1.00 33.34 68 LEU B N 1
ATOM 864 C CA . LEU B 2 64 ? 152.370 155.457 158.231 1.00 33.34 68 LEU B CA 1
ATOM 865 C C . LEU B 2 64 ? 152.207 153.956 158.028 1.00 33.34 68 LEU B C 1
ATOM 866 O O . LEU B 2 64 ? 152.237 153.180 158.993 1.00 33.34 68 LEU B O 1
ATOM 871 N N . ALA B 2 65 ? 152.046 153.528 156.775 1.00 35.96 69 ALA B N 1
ATOM 872 C CA . ALA B 2 65 ? 151.882 152.109 156.487 1.00 35.96 69 ALA B CA 1
ATOM 873 C C . ALA B 2 65 ? 153.151 151.324 156.795 1.00 35.96 69 ALA B C 1
ATOM 874 O O . ALA B 2 65 ? 153.077 150.204 157.302 1.00 35.96 69 ALA B O 1
ATOM 876 N N . VAL B 2 66 ? 154.324 151.888 156.497 1.00 33.81 70 VAL B N 1
ATOM 877 C CA . VAL B 2 66 ? 155.580 151.222 156.833 1.00 33.81 70 VAL B CA 1
ATOM 878 C C . VAL B 2 66 ? 155.744 151.110 158.342 1.00 33.81 70 VAL B C 1
ATOM 879 O O . VAL B 2 66 ? 156.183 150.074 158.856 1.00 33.81 70 VAL B O 1
ATOM 883 N N . ALA B 2 67 ? 155.415 152.176 159.076 1.00 31.96 71 ALA B N 1
ATOM 884 C CA . ALA B 2 67 ? 155.511 152.118 160.530 1.00 31.96 71 ALA B CA 1
ATOM 885 C C . ALA B 2 67 ? 154.596 151.037 161.090 1.00 31.96 71 ALA B C 1
ATOM 886 O O . ALA B 2 67 ? 155.008 150.233 161.936 1.00 31.96 71 ALA B O 1
ATOM 888 N N . ASP B 2 68 ? 153.354 150.986 160.603 1.00 35.52 72 ASP B N 1
ATOM 889 C CA . ASP B 2 68 ? 152.424 149.959 161.061 1.00 35.52 72 ASP B CA 1
ATOM 890 C C . ASP B 2 68 ? 152.901 148.565 160.669 1.00 35.52 72 ASP B C 1
ATOM 891 O O . ASP B 2 68 ? 152.771 147.616 161.449 1.00 35.52 72 ASP B O 1
ATOM 896 N N . LEU B 2 69 ? 153.458 148.425 159.464 1.00 34.84 73 LEU B N 1
ATOM 897 C CA . LEU B 2 69 ? 153.925 147.126 158.992 1.00 34.84 73 LEU B CA 1
ATOM 898 C C . LEU B 2 69 ? 155.082 146.612 159.833 1.00 34.84 73 LEU B C 1
ATOM 899 O O . LEU B 2 69 ? 155.123 145.428 160.183 1.00 34.84 73 LEU B O 1
ATOM 904 N N . LEU B 2 70 ? 156.036 147.483 160.162 1.00 32.51 74 LEU B N 1
ATOM 905 C CA . LEU B 2 70 ? 157.163 147.041 160.973 1.00 32.51 74 LEU B CA 1
ATOM 906 C C . LEU B 2 70 ? 156.712 146.755 162.400 1.00 32.51 74 LEU B C 1
ATOM 907 O O . LEU B 2 70 ? 157.138 145.760 163.002 1.00 32.51 74 LEU B O 1
ATOM 912 N N . LEU B 2 71 ? 155.831 147.602 162.951 1.00 33.00 75 LEU B N 1
ATOM 913 C CA . LEU B 2 71 ? 155.255 147.322 164.263 1.00 33.00 75 LEU B CA 1
ATOM 914 C C . LEU B 2 71 ? 154.616 145.945 164.288 1.00 33.00 75 LEU B C 1
ATOM 915 O O . LEU B 2 71 ? 154.878 145.144 165.189 1.00 33.00 75 LEU B O 1
ATOM 920 N N . THR B 2 72 ? 153.782 145.648 163.295 1.00 35.67 76 THR B N 1
ATOM 921 C CA . THR B 2 72 ? 153.170 144.334 163.198 1.00 35.67 76 THR B CA 1
ATOM 922 C C . THR B 2 72 ? 154.252 143.266 163.165 1.00 35.67 76 THR B C 1
ATOM 923 O O . THR B 2 72 ? 154.426 142.540 164.147 1.00 35.67 76 THR B O 1
ATOM 927 N N . SER B 2 73 ? 155.054 143.259 162.098 1.00 37.86 77 SER B N 1
ATOM 928 C CA . SER B 2 73 ? 155.963 142.153 161.826 1.00 37.86 77 SER B CA 1
ATOM 929 C C . SER B 2 73 ? 156.966 141.909 162.945 1.00 37.86 77 SER B C 1
ATOM 930 O O . SER B 2 73 ? 157.483 140.792 163.054 1.00 37.86 77 SER B O 1
ATOM 933 N N . THR B 2 74 ? 157.262 142.906 163.781 1.00 36.80 78 THR B N 1
ATOM 934 C CA . THR B 2 74 ? 158.178 142.681 164.895 1.00 36.80 78 THR B CA 1
ATOM 935 C C . THR B 2 74 ? 157.451 142.453 166.217 1.00 36.80 78 THR B C 1
ATOM 936 O O . THR B 2 74 ? 157.622 141.405 166.844 1.00 36.80 78 THR B O 1
ATOM 940 N N . VAL B 2 75 ? 156.644 143.417 166.660 1.00 33.67 79 VAL B N 1
ATOM 941 C CA . VAL B 2 75 ? 156.055 143.335 167.990 1.00 33.67 79 VAL B CA 1
ATOM 942 C C . VAL B 2 75 ? 154.931 142.309 168.034 1.00 33.67 79 VAL B C 1
ATOM 943 O O . VAL B 2 75 ? 154.849 141.506 168.970 1.00 33.67 79 VAL B O 1
ATOM 947 N N . LEU B 2 76 ? 154.039 142.326 167.039 1.00 34.79 80 LEU B N 1
ATOM 948 C CA . LEU B 2 76 ? 152.791 141.575 167.160 1.00 34.79 80 LEU B CA 1
ATOM 949 C C . LEU B 2 76 ? 152.996 140.079 167.357 1.00 34.79 80 LEU B C 1
ATOM 950 O O . LEU B 2 76 ? 152.340 139.508 168.245 1.00 34.79 80 LEU B O 1
ATOM 955 N N . PRO B 2 77 ? 153.847 139.382 166.593 1.00 36.40 81 PRO B N 1
ATOM 956 C CA . PRO B 2 77 ? 154.102 137.975 166.939 1.00 36.40 81 PRO B CA 1
ATOM 957 C C . PRO B 2 77 ? 154.656 137.807 168.340 1.00 36.40 81 PRO B C 1
ATOM 958 O O . PRO B 2 77 ? 154.260 136.881 169.056 1.00 36.40 81 PRO B O 1
ATOM 962 N N . PHE B 2 78 ? 155.534 138.714 168.771 1.00 38.80 82 PHE B N 1
ATOM 963 C CA . PHE B 2 78 ? 156.164 138.564 170.077 1.00 38.80 82 PHE B CA 1
ATOM 964 C C . PHE B 2 78 ? 155.197 138.907 171.204 1.00 38.80 82 PHE B C 1
ATOM 965 O O . PHE B 2 78 ? 155.187 138.236 172.241 1.00 38.80 82 PHE B O 1
ATOM 973 N N . SER B 2 79 ? 154.372 139.941 171.023 1.00 34.08 83 SER B N 1
ATOM 974 C CA . SER B 2 79 ? 153.343 140.234 172.018 1.00 34.08 83 SER B CA 1
ATOM 975 C C . SER B 2 79 ? 152.310 139.116 172.085 1.00 34.08 83 SER B C 1
ATOM 976 O O . SER B 2 79 ? 151.838 138.760 173.172 1.00 34.08 83 SER B O 1
ATOM 979 N N . ALA B 2 80 ? 151.950 138.545 170.934 1.00 34.24 84 ALA B N 1
ATOM 980 C CA . ALA B 2 80 ? 151.024 137.419 170.926 1.00 34.24 84 ALA B CA 1
ATOM 981 C C . ALA B 2 80 ? 151.622 136.211 171.633 1.00 34.24 84 ALA B C 1
ATOM 982 O O . ALA B 2 80 ? 150.913 135.478 172.326 1.00 34.24 84 ALA B O 1
ATOM 984 N N . ILE B 2 81 ? 152.924 135.978 171.457 1.00 34.77 85 ILE B N 1
ATOM 985 C CA . ILE B 2 81 ? 153.582 134.873 172.147 1.00 34.77 85 ILE B CA 1
ATOM 986 C C . ILE B 2 81 ? 153.647 135.141 173.646 1.00 34.77 85 ILE B C 1
ATOM 987 O O . ILE B 2 81 ? 153.477 134.227 174.460 1.00 34.77 85 ILE B O 1
ATOM 992 N N . PHE B 2 82 ? 153.889 136.395 174.032 1.00 34.50 86 PHE B N 1
ATOM 993 C CA . PHE B 2 82 ? 153.834 136.772 175.441 1.00 34.50 86 PHE B CA 1
ATOM 994 C C . PHE B 2 82 ? 152.454 136.489 176.023 1.00 34.50 86 PHE B C 1
ATOM 995 O O . PHE B 2 82 ? 152.330 136.036 177.166 1.00 34.50 86 PHE B O 1
ATOM 1003 N N . GLU B 2 83 ? 151.404 136.758 175.247 1.00 31.98 87 GLU B N 1
ATOM 1004 C CA . GLU B 2 83 ? 150.045 136.455 175.687 1.00 31.98 87 GLU B CA 1
ATOM 1005 C C . GLU B 2 83 ? 149.809 134.952 175.806 1.00 31.98 87 GLU B C 1
ATOM 1006 O O . GLU B 2 83 ? 149.325 134.468 176.836 1.00 31.98 87 GLU B O 1
ATOM 1012 N N . VAL B 2 84 ? 150.138 134.199 174.756 1.00 40.07 88 VAL B N 1
ATOM 1013 C CA . VAL B 2 84 ? 149.787 132.782 174.703 1.00 40.07 88 VAL B CA 1
ATOM 1014 C C . VAL B 2 84 ? 150.587 131.989 175.729 1.00 40.07 88 VAL B C 1
ATOM 1015 O O . VAL B 2 84 ? 150.033 131.188 176.490 1.00 40.07 88 VAL B O 1
ATOM 1019 N N . LEU B 2 85 ? 151.902 132.204 175.769 1.00 40.23 89 LEU B N 1
ATOM 1020 C CA . LEU B 2 85 ? 152.754 131.469 176.694 1.00 40.23 89 LEU B CA 1
ATOM 1021 C C . LEU B 2 85 ? 152.543 131.940 178.126 1.00 40.23 89 LEU B C 1
ATOM 1022 O O . LEU B 2 85 ? 152.134 131.164 178.996 1.00 40.23 89 LEU B O 1
ATOM 1027 N N . GLY B 2 86 ? 152.807 133.208 178.382 1.00 41.54 90 GLY B N 1
ATOM 1028 C CA . GLY B 2 86 ? 152.749 133.754 179.712 1.00 41.54 90 GLY B CA 1
ATOM 1029 C C . GLY B 2 86 ? 154.082 134.147 180.310 1.00 41.54 90 GLY B C 1
ATOM 1030 O O . GLY B 2 86 ? 154.163 134.288 181.532 1.00 41.54 90 GLY B O 1
ATOM 1031 N N . TYR B 2 87 ? 155.124 134.298 179.500 1.00 46.20 91 TYR B N 1
ATOM 1032 C CA . TYR B 2 87 ? 156.427 134.781 179.947 1.00 46.20 91 TYR B CA 1
ATOM 1033 C C . TYR B 2 87 ? 157.256 135.081 178.705 1.00 46.20 91 TYR B C 1
ATOM 1034 O O . TYR B 2 87 ? 156.781 134.954 177.573 1.00 46.20 91 TYR B O 1
ATOM 1043 N N . TRP B 2 88 ? 158.504 135.481 178.925 1.00 46.93 92 TRP B N 1
ATOM 1044 C CA . TRP B 2 88 ? 159.431 135.796 177.846 1.00 46.93 92 TRP B CA 1
ATOM 1045 C C . TRP B 2 88 ? 160.346 134.602 177.611 1.00 46.93 92 TRP B C 1
ATOM 1046 O O . TRP B 2 88 ? 161.073 134.183 178.518 1.00 46.93 92 TRP B O 1
ATOM 1057 N N . ALA B 2 89 ? 160.313 134.060 176.394 1.00 47.85 93 ALA B N 1
ATOM 1058 C CA . ALA B 2 89 ? 161.107 132.893 176.035 1.00 47.85 93 ALA B CA 1
ATOM 1059 C C . ALA B 2 89 ? 162.290 133.241 175.138 1.00 47.85 93 ALA B C 1
ATOM 1060 O O . ALA B 2 89 ? 162.753 132.388 174.374 1.00 47.85 93 ALA B O 1
ATOM 1062 N N . PHE B 2 90 ? 162.786 134.470 175.211 1.00 49.89 94 PHE B N 1
ATOM 1063 C CA . PHE B 2 90 ? 163.910 134.924 174.405 1.00 49.89 94 PHE B CA 1
ATOM 1064 C C . PHE B 2 90 ? 164.946 135.599 175.301 1.00 49.89 94 PHE B C 1
ATOM 1065 O O . PHE B 2 90 ? 164.769 135.721 176.515 1.00 49.89 94 PHE B O 1
ATOM 1073 N N . GLY B 2 91 ? 166.040 136.038 174.684 1.00 55.16 95 GLY B N 1
ATOM 1074 C CA . GLY B 2 91 ? 167.124 136.627 175.444 1.00 55.16 95 GLY B CA 1
ATOM 1075 C C . GLY B 2 91 ? 166.759 137.985 176.013 1.00 55.16 95 GLY B C 1
ATOM 1076 O O . GLY B 2 91 ? 165.902 138.697 175.493 1.00 55.16 95 GLY B O 1
ATOM 1077 N N . ARG B 2 92 ? 167.432 138.344 177.109 1.00 56.45 96 ARG B N 1
ATOM 1078 C CA . ARG B 2 92 ? 167.159 139.620 177.761 1.00 56.45 96 ARG B CA 1
ATOM 1079 C C . ARG B 2 92 ? 167.490 140.789 176.844 1.00 56.45 96 ARG B C 1
ATOM 1080 O O . ARG B 2 92 ? 166.744 141.774 176.785 1.00 56.45 96 ARG B O 1
ATOM 1088 N N . VAL B 2 93 ? 168.606 140.699 176.118 1.00 51.13 97 VAL B N 1
ATOM 1089 C CA . VAL B 2 93 ? 168.917 141.725 175.130 1.00 51.13 97 VAL B CA 1
ATOM 1090 C 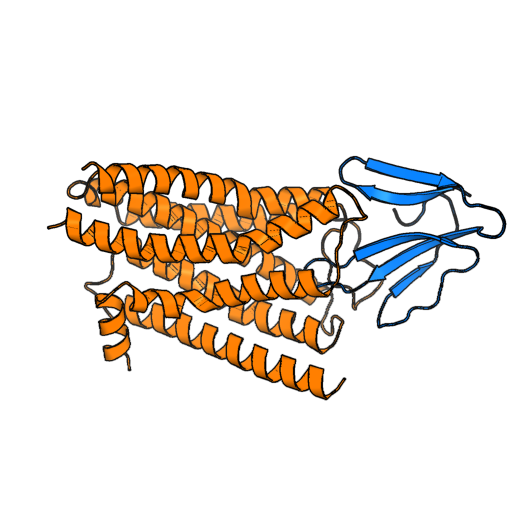C . VAL B 2 93 ? 167.871 141.724 174.025 1.00 51.13 97 VAL B C 1
ATOM 1091 O O . VAL B 2 93 ? 167.516 142.783 173.495 1.00 51.13 97 VAL B O 1
ATOM 1095 N N . PHE B 2 94 ? 167.344 140.548 173.672 1.00 52.74 98 PHE B N 1
ATOM 1096 C CA . PHE B 2 94 ? 166.244 140.499 172.715 1.00 52.74 98 PHE B CA 1
ATOM 1097 C C . PHE B 2 94 ? 164.983 141.126 173.293 1.00 52.74 98 PHE B C 1
ATOM 1098 O O . PHE B 2 94 ? 164.210 141.752 172.563 1.00 52.74 98 PHE B O 1
ATOM 1106 N N . CYS B 2 95 ? 164.756 140.974 174.599 1.00 48.60 99 CYS B N 1
ATOM 1107 C CA . CYS B 2 95 ? 163.632 141.663 175.225 1.00 48.60 99 CYS B CA 1
ATOM 1108 C C . CYS B 2 95 ? 163.798 143.173 175.127 1.00 48.60 99 CYS B C 1
ATOM 1109 O O . CYS B 2 95 ? 162.843 143.893 174.811 1.00 48.60 99 CYS B O 1
ATOM 1112 N N . ASN B 2 96 ? 165.011 143.669 175.383 1.00 46.17 100 ASN B N 1
ATOM 1113 C CA . ASN B 2 96 ? 165.262 145.102 175.264 1.00 46.17 100 ASN B CA 1
ATOM 1114 C C . ASN B 2 96 ? 165.061 145.580 173.832 1.00 46.17 100 ASN B C 1
ATOM 1115 O O . ASN B 2 96 ? 164.456 146.633 173.601 1.00 46.17 100 ASN B O 1
ATOM 1120 N N . ILE B 2 97 ? 165.554 144.813 172.857 1.00 37.46 101 ILE B N 1
ATOM 1121 C CA . ILE B 2 97 ? 165.405 145.192 171.454 1.00 37.46 101 ILE B CA 1
ATOM 1122 C C . ILE B 2 97 ? 163.935 145.212 171.054 1.00 37.46 101 ILE B C 1
ATOM 1123 O O . ILE B 2 97 ? 163.466 146.151 170.395 1.00 37.46 101 ILE B O 1
ATOM 1128 N N . TRP B 2 98 ? 163.184 144.179 171.444 1.00 35.87 102 TRP B N 1
ATOM 1129 C CA . TRP B 2 98 ? 161.764 144.119 171.117 1.00 35.87 102 TRP B CA 1
ATOM 1130 C C . TRP B 2 98 ? 161.008 145.282 171.736 1.00 35.87 102 TRP B C 1
ATOM 1131 O O . TRP B 2 98 ? 160.185 145.917 171.070 1.00 35.87 102 TRP B O 1
ATOM 1142 N N . ALA B 2 99 ? 161.279 145.585 173.006 1.00 30.33 103 ALA B N 1
ATOM 1143 C CA . ALA B 2 99 ? 160.584 146.688 173.659 1.00 30.33 103 ALA B CA 1
ATOM 1144 C C . ALA B 2 99 ? 160.934 148.026 173.021 1.00 30.33 103 ALA B C 1
ATOM 1145 O O . ALA B 2 99 ? 160.060 148.888 172.851 1.00 30.33 103 ALA B O 1
ATOM 1147 N N . ALA B 2 100 ? 162.209 148.226 172.675 1.00 29.31 104 ALA B N 1
ATOM 1148 C CA . ALA B 2 100 ? 162.611 149.472 172.035 1.00 29.31 104 ALA B CA 1
ATOM 1149 C C . ALA B 2 100 ? 161.934 149.639 170.683 1.00 29.31 104 ALA B C 1
ATOM 1150 O O . ALA B 2 100 ? 161.444 150.725 170.358 1.00 29.31 104 ALA B O 1
ATOM 1152 N N . VAL B 2 101 ? 161.880 148.571 169.885 1.00 28.18 105 VAL B N 1
ATOM 1153 C CA . VAL B 2 101 ? 161.199 148.653 168.595 1.00 28.18 105 VAL B CA 1
ATOM 1154 C C . VAL B 2 101 ? 159.709 148.900 168.795 1.00 28.18 105 VAL B C 1
ATOM 1155 O O . VAL B 2 101 ? 159.076 149.646 168.035 1.00 28.18 105 VAL B O 1
ATOM 1159 N N . ASP B 2 102 ? 159.130 148.292 169.833 1.00 25.17 106 ASP B N 1
ATOM 1160 C CA . ASP B 2 102 ? 157.718 148.496 170.135 1.00 25.17 106 ASP B CA 1
ATOM 1161 C C . ASP B 2 102 ? 157.415 149.963 170.404 1.00 25.17 106 ASP B C 1
ATOM 1162 O O . ASP B 2 102 ? 156.510 150.545 169.791 1.00 25.17 106 ASP B O 1
ATOM 1167 N N . VAL B 2 103 ? 158.164 150.581 171.318 1.00 27.44 107 VAL B N 1
ATOM 1168 C CA . VAL B 2 103 ? 157.891 151.979 171.642 1.00 27.44 107 VAL B CA 1
ATOM 1169 C C . VAL B 2 103 ? 158.216 152.875 170.453 1.00 27.44 107 VAL B C 1
ATOM 1170 O O . VAL B 2 103 ? 157.506 153.855 170.186 1.00 27.44 107 VAL B O 1
ATOM 1174 N N . LEU B 2 104 ? 159.267 152.539 169.700 1.00 26.68 108 LEU B N 1
ATOM 1175 C CA . LEU B 2 104 ? 159.619 153.322 168.522 1.00 26.68 108 LEU B CA 1
ATOM 1176 C C . LEU B 2 104 ? 158.470 153.365 167.527 1.00 26.68 108 LEU B C 1
ATOM 1177 O O . LEU B 2 104 ? 158.089 154.439 167.052 1.00 26.68 108 LEU B O 1
ATOM 1182 N N . CYS B 2 105 ? 157.896 152.206 167.203 1.00 23.05 109 CYS B N 1
ATOM 1183 C CA . CYS B 2 105 ? 156.812 152.186 166.226 1.00 23.05 109 CYS B CA 1
ATOM 1184 C C . CYS B 2 105 ? 155.539 152.807 166.785 1.00 23.05 109 CYS B C 1
ATOM 1185 O O . CYS B 2 105 ? 154.834 153.536 166.073 1.00 23.05 109 CYS B O 1
ATOM 1188 N N . CYS B 2 106 ? 155.222 152.531 168.054 1.00 27.68 110 CYS B N 1
ATOM 1189 C CA . CYS B 2 106 ? 154.016 153.098 168.645 1.00 27.68 110 CYS B CA 1
ATOM 1190 C C . CYS B 2 106 ? 154.080 154.618 168.702 1.00 27.68 110 CYS B C 1
ATOM 1191 O O . CYS B 2 106 ? 153.036 155.279 168.698 1.00 27.68 110 CYS B O 1
ATOM 1194 N N . THR B 2 107 ? 155.283 155.191 168.766 1.00 24.43 111 THR B N 1
ATOM 1195 C CA . THR B 2 107 ? 155.403 156.643 168.695 1.00 24.43 111 THR B CA 1
ATOM 1196 C C . THR B 2 107 ? 155.458 157.153 167.260 1.00 24.43 111 THR B C 1
ATOM 1197 O O . THR B 2 107 ? 154.872 158.199 166.950 1.00 24.43 111 THR B O 1
ATOM 1201 N N . ALA B 2 108 ? 156.145 156.430 166.372 1.00 24.80 112 ALA B N 1
ATOM 1202 C CA . ALA B 2 108 ? 156.293 156.887 164.996 1.00 24.80 112 ALA B CA 1
ATOM 1203 C C . ALA B 2 108 ? 154.968 156.878 164.252 1.00 24.80 112 ALA B C 1
ATOM 1204 O O . ALA B 2 108 ? 154.777 157.677 163.331 1.00 24.80 112 ALA B O 1
ATOM 1206 N N . SER B 2 109 ? 154.042 155.994 164.629 1.00 25.84 113 SER B N 1
ATOM 1207 C CA . SER B 2 109 ? 152.727 156.007 163.994 1.00 25.84 113 SER B CA 1
ATOM 1208 C C . SER B 2 109 ? 152.003 157.323 164.257 1.00 25.84 113 SER B C 1
ATOM 1209 O O . SER B 2 109 ? 151.514 157.979 163.327 1.00 25.84 113 SER B O 1
ATOM 1212 N N . ILE B 2 110 ? 151.937 157.740 165.522 1.00 27.77 114 ILE B N 1
ATOM 1213 C CA . ILE B 2 110 ? 151.261 158.996 165.823 1.00 27.77 114 ILE B CA 1
ATOM 1214 C C . ILE B 2 110 ? 152.063 160.179 165.296 1.00 27.77 114 ILE B C 1
ATOM 1215 O O . ILE B 2 110 ? 151.492 161.224 164.965 1.00 27.77 114 ILE B O 1
ATOM 1220 N N . MET B 2 111 ? 153.387 160.043 165.190 1.00 26.62 115 MET B N 1
ATOM 1221 C CA . MET B 2 111 ? 154.174 161.109 164.578 1.00 26.62 115 MET B CA 1
ATOM 1222 C C . MET B 2 111 ? 153.817 161.281 163.105 1.00 26.62 115 MET B C 1
ATOM 1223 O O . MET B 2 111 ? 153.628 162.409 162.629 1.00 26.62 115 MET B O 1
ATOM 1228 N N . GLY B 2 112 ? 153.704 160.172 162.375 1.00 24.48 116 GLY B N 1
ATOM 1229 C CA . GLY B 2 112 ? 153.263 160.249 160.994 1.00 24.48 116 GLY B CA 1
ATOM 1230 C C . GLY B 2 112 ? 151.859 160.805 160.870 1.00 24.48 116 GLY B C 1
ATOM 1231 O O . GLY B 2 112 ? 151.548 161.522 159.918 1.00 24.48 116 GLY B O 1
ATOM 1232 N N . LEU B 2 113 ? 150.991 160.482 161.830 1.00 24.79 117 LEU B N 1
ATOM 1233 C CA . LEU B 2 113 ? 149.648 161.058 161.818 1.00 24.79 117 LEU B CA 1
ATOM 1234 C C . LEU B 2 113 ? 149.687 162.567 162.024 1.00 24.79 117 LEU B C 1
ATOM 1235 O O . LEU B 2 113 ? 148.923 163.306 161.396 1.00 24.79 117 LEU B O 1
ATOM 1240 N N . CYS B 2 114 ? 150.566 163.046 162.903 1.00 24.84 118 CYS B N 1
ATOM 1241 C CA . CYS B 2 114 ? 150.726 164.488 163.065 1.00 24.84 118 CYS B CA 1
ATOM 1242 C C . CYS B 2 114 ? 151.213 165.132 161.772 1.00 24.84 118 CYS B C 1
ATOM 1243 O O . CYS B 2 114 ? 150.750 166.216 161.387 1.00 24.84 118 CYS B O 1
ATOM 1246 N N . ILE B 2 115 ? 152.145 164.471 161.083 1.00 25.35 119 ILE B N 1
ATOM 1247 C CA . ILE B 2 115 ? 152.645 165.002 159.815 1.00 25.35 119 ILE B CA 1
ATOM 1248 C C . ILE B 2 115 ? 151.533 165.071 158.773 1.00 25.35 119 ILE B C 1
ATOM 1249 O O . ILE B 2 115 ? 151.397 166.075 158.060 1.00 25.35 119 ILE B O 1
ATOM 1254 N N . ILE B 2 116 ? 150.726 164.011 158.654 1.00 23.63 120 ILE B N 1
ATOM 1255 C CA . ILE B 2 116 ? 149.635 164.054 157.681 1.00 23.63 120 ILE B CA 1
ATOM 1256 C C . ILE B 2 116 ? 148.603 165.094 158.085 1.00 23.63 120 ILE B C 1
ATOM 1257 O O . ILE B 2 116 ? 147.956 165.696 157.223 1.00 23.63 120 ILE B O 1
ATOM 1262 N N . SER B 2 117 ? 148.428 165.333 159.385 1.00 24.34 121 SER B N 1
ATOM 1263 C CA . SER B 2 117 ? 147.511 166.380 159.815 1.00 24.34 121 SER B CA 1
ATOM 1264 C C . SER B 2 117 ? 147.997 167.748 159.357 1.00 24.34 121 SER B C 1
ATOM 1265 O O . SER B 2 117 ? 147.210 168.567 158.870 1.00 24.34 121 SER B O 1
ATOM 1268 N N . ILE B 2 118 ? 149.296 168.015 159.509 1.00 23.67 122 ILE B N 1
ATOM 1269 C CA . ILE B 2 118 ? 149.844 169.290 159.040 1.00 23.67 122 ILE B CA 1
ATOM 1270 C C . ILE B 2 118 ? 149.685 169.412 157.531 1.00 23.67 122 ILE B C 1
ATOM 1271 O O . ILE B 2 118 ? 149.266 170.458 157.010 1.00 23.67 122 ILE B O 1
ATOM 1276 N N . ASP B 2 119 ? 150.008 168.337 156.811 1.00 26.83 123 ASP B N 1
ATOM 1277 C CA . ASP B 2 119 ? 149.873 168.333 155.360 1.00 26.83 123 ASP B CA 1
ATOM 1278 C C . ASP B 2 119 ? 148.445 168.644 154.936 1.00 26.83 123 ASP B C 1
ATOM 1279 O O . ASP B 2 119 ? 148.219 169.467 154.042 1.00 26.83 123 ASP B O 1
ATOM 1284 N N . ARG B 2 120 ? 147.464 168.016 155.584 1.00 25.66 124 ARG B N 1
ATOM 1285 C CA . ARG B 2 120 ? 146.081 168.202 155.166 1.00 25.66 124 ARG B CA 1
ATOM 1286 C C . ARG B 2 120 ? 145.530 169.551 155.599 1.00 25.66 124 ARG B C 1
ATOM 1287 O O . ARG B 2 120 ? 144.686 170.116 154.899 1.00 25.66 124 ARG B O 1
ATOM 1295 N N . TYR B 2 121 ? 145.989 170.095 156.726 1.00 27.31 125 TYR B N 1
ATOM 1296 C CA . TYR B 2 121 ? 145.596 171.457 157.068 1.00 27.31 125 TYR B CA 1
ATOM 1297 C C . TYR B 2 121 ? 146.095 172.445 156.027 1.00 27.31 125 TYR B C 1
ATOM 1298 O O . TYR B 2 121 ? 145.349 173.332 155.591 1.00 27.31 125 TYR B O 1
ATOM 1307 N N . ILE B 2 122 ? 147.357 172.308 155.616 1.00 25.06 126 ILE B N 1
ATOM 1308 C CA . ILE B 2 122 ? 147.890 173.216 154.606 1.00 25.06 126 ILE B CA 1
ATOM 1309 C C . ILE B 2 122 ? 147.160 173.022 153.282 1.00 25.06 126 ILE B C 1
ATOM 1310 O O . ILE B 2 122 ? 146.883 173.988 152.562 1.00 25.06 126 ILE B O 1
ATOM 1315 N N . GLY B 2 123 ? 146.811 171.777 152.955 1.00 24.42 127 GLY B N 1
ATOM 1316 C CA . GLY B 2 123 ? 146.073 171.524 151.727 1.00 24.42 127 GLY B CA 1
ATOM 1317 C C . GLY B 2 123 ? 144.672 172.107 151.738 1.00 24.42 127 GLY B C 1
ATOM 1318 O O . GLY B 2 123 ? 144.189 172.596 150.715 1.00 24.42 127 GLY B O 1
ATOM 1319 N N . VAL B 2 124 ? 143.990 172.043 152.884 1.00 26.11 128 VAL B N 1
ATOM 1320 C CA . VAL B 2 124 ? 142.642 172.596 152.974 1.00 26.11 128 VAL B CA 1
ATOM 1321 C C . VAL B 2 124 ? 142.683 174.116 152.922 1.00 26.11 128 VAL B C 1
ATOM 1322 O O . VAL B 2 124 ? 141.892 174.747 152.210 1.00 26.11 128 VAL B O 1
ATOM 1326 N N . SER B 2 125 ? 143.602 174.730 153.669 1.00 27.59 129 SER B N 1
ATOM 1327 C CA . SER B 2 125 ? 143.618 176.187 153.757 1.00 27.59 129 SER B CA 1
ATOM 1328 C C . SER B 2 125 ? 143.948 176.831 152.414 1.00 27.59 129 SER B C 1
ATOM 1329 O O . SER B 2 125 ? 143.336 177.836 152.034 1.00 27.59 129 SER B O 1
ATOM 1332 N N . TYR B 2 126 ? 144.907 176.269 151.680 1.00 28.24 130 TYR B N 1
ATOM 1333 C CA . TYR B 2 126 ? 145.412 176.859 150.439 1.00 28.24 130 TYR B CA 1
ATOM 1334 C C . TYR B 2 126 ? 145.416 175.800 149.346 1.00 28.24 130 TYR B C 1
ATOM 1335 O O . TYR B 2 126 ? 146.472 175.256 148.999 1.00 28.24 130 TYR B O 1
ATOM 1344 N N . PRO B 2 127 ? 144.251 175.491 148.773 1.00 24.33 131 PRO B N 1
ATOM 1345 C CA . PRO B 2 127 ? 144.173 174.370 147.821 1.00 24.33 131 PRO B CA 1
ATOM 1346 C C . PRO B 2 127 ? 145.044 174.530 146.589 1.00 24.33 131 PRO B C 1
ATOM 1347 O O . PRO B 2 127 ? 145.549 173.527 146.071 1.00 24.33 131 PRO B O 1
ATOM 1351 N N . LEU B 2 128 ? 145.234 175.754 146.097 1.00 27.44 132 LEU B N 1
ATOM 1352 C CA . LEU B 2 128 ? 146.001 175.979 144.877 1.00 27.44 132 LEU B CA 1
ATOM 1353 C C . LEU B 2 128 ? 147.431 176.430 145.137 1.00 27.44 132 LEU B C 1
ATOM 1354 O O . LEU B 2 128 ? 148.306 176.185 144.301 1.00 27.44 132 LEU B O 1
ATOM 1359 N N . ARG B 2 129 ? 147.692 177.077 146.269 1.00 33.28 133 ARG B N 1
ATOM 1360 C CA . ARG B 2 129 ? 149.047 177.425 146.672 1.00 33.28 133 ARG B CA 1
ATOM 1361 C C . ARG B 2 129 ? 149.713 176.322 147.481 1.00 33.28 133 ARG B C 1
ATOM 1362 O O . ARG B 2 129 ? 150.845 176.503 147.940 1.00 33.28 133 ARG B O 1
ATOM 1370 N N . TYR B 2 130 ? 149.028 175.195 147.670 1.00 28.83 134 TYR B N 1
ATOM 1371 C CA . TYR B 2 130 ? 149.581 174.090 148.452 1.00 28.83 134 TYR B CA 1
ATOM 1372 C C . TYR B 2 130 ? 150.899 173.562 147.899 1.00 28.83 134 TYR B C 1
ATOM 1373 O O . TYR B 2 130 ? 151.827 173.340 148.695 1.00 28.83 134 TYR B O 1
ATOM 1382 N N . PRO B 2 131 ? 151.064 173.331 146.590 1.00 32.00 135 PRO B N 1
ATOM 1383 C CA . PRO B 2 131 ? 152.372 172.854 146.111 1.00 32.00 135 PRO B CA 1
ATOM 1384 C C . PRO B 2 131 ? 153.512 173.819 146.384 1.00 32.00 135 PRO B C 1
ATOM 1385 O O . PRO B 2 131 ? 154.666 173.384 146.479 1.00 32.00 135 PRO B O 1
ATOM 1389 N N . THR B 2 132 ? 153.233 175.115 146.509 1.00 31.44 136 THR B N 1
ATOM 1390 C CA . THR B 2 132 ? 154.285 176.080 146.798 1.00 31.44 136 THR B CA 1
ATOM 1391 C C . THR B 2 132 ? 154.585 176.204 148.285 1.00 31.44 136 THR B C 1
ATOM 1392 O O . THR B 2 132 ? 155.555 176.878 148.650 1.00 31.44 136 THR B O 1
ATOM 1396 N N . ILE B 2 133 ? 153.787 175.580 149.145 1.00 32.77 137 ILE B N 1
ATOM 1397 C CA . ILE B 2 133 ? 154.004 175.614 150.587 1.00 32.77 137 ILE B CA 1
ATOM 1398 C C . ILE B 2 133 ? 154.601 174.308 151.087 1.00 32.77 137 ILE B C 1
ATOM 1399 O O . ILE B 2 133 ? 155.543 174.310 151.879 1.00 32.77 137 ILE B O 1
ATOM 1404 N N . VAL B 2 134 ? 154.061 173.179 150.635 1.00 34.01 138 VA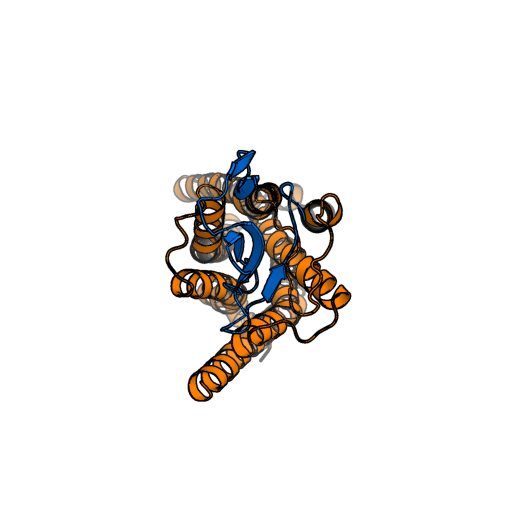L B N 1
ATOM 1405 C CA . VAL B 2 134 ? 154.605 171.875 150.988 1.00 34.01 138 VAL B CA 1
ATOM 1406 C C . VAL B 2 134 ? 155.227 171.273 149.736 1.00 34.01 138 VAL B C 1
ATOM 1407 O O . VAL B 2 134 ? 154.539 170.651 148.918 1.00 34.01 138 VAL B O 1
ATOM 1411 N N . THR B 2 135 ? 156.527 171.479 149.562 1.00 46.83 139 THR B N 1
ATOM 1412 C CA . THR B 2 135 ? 157.240 170.951 148.412 1.00 46.83 139 THR B CA 1
ATOM 1413 C C . THR B 2 135 ? 157.790 169.563 148.723 1.00 46.83 139 THR B C 1
ATOM 1414 O O . THR B 2 135 ? 157.750 169.089 149.860 1.00 46.83 139 THR B O 1
ATOM 1418 N N . GLN B 2 136 ? 158.310 168.904 147.685 1.00 54.44 140 GLN B N 1
ATOM 1419 C CA . GLN B 2 136 ? 158.870 167.569 147.866 1.00 54.44 140 GLN B CA 1
ATOM 1420 C C . GLN B 2 136 ? 160.036 167.596 148.846 1.00 54.44 140 GLN B C 1
ATOM 1421 O O . GLN B 2 136 ? 160.127 166.752 149.746 1.00 54.44 140 GLN B O 1
ATOM 1427 N N . ARG B 2 137 ? 160.937 168.568 148.690 1.00 60.25 141 ARG B N 1
ATOM 1428 C CA . ARG B 2 137 ? 162.063 168.678 149.611 1.00 60.25 141 ARG B CA 1
ATOM 1429 C C . ARG B 2 137 ? 161.591 169.009 151.020 1.00 60.25 141 ARG B C 1
ATOM 1430 O O . ARG B 2 137 ? 162.089 168.438 151.996 1.00 60.25 141 ARG B O 1
ATOM 1438 N N . ARG B 2 138 ? 160.628 169.925 151.147 1.00 48.66 142 ARG B N 1
ATOM 1439 C CA . ARG B 2 138 ? 160.091 170.249 152.466 1.00 48.66 142 ARG B CA 1
ATOM 1440 C C . ARG B 2 138 ? 159.378 169.051 153.079 1.00 48.66 142 ARG B C 1
ATOM 1441 O O . ARG B 2 138 ? 159.493 168.798 154.285 1.00 48.66 142 ARG B O 1
ATOM 1449 N N . GLY B 2 139 ? 158.635 168.302 152.263 1.00 47.82 143 GLY B N 1
ATOM 1450 C CA . GLY B 2 139 ? 157.964 167.118 152.772 1.00 47.82 143 GLY B CA 1
ATOM 1451 C C . GLY B 2 139 ? 158.940 166.075 153.280 1.00 47.82 143 GLY B C 1
ATOM 1452 O O . GLY B 2 139 ? 158.756 165.506 154.359 1.00 47.82 143 GLY B O 1
ATOM 1453 N N . LEU B 2 140 ? 160.001 165.820 152.513 1.00 48.53 144 LEU B N 1
ATOM 1454 C CA . LEU B 2 140 ? 161.005 164.857 152.953 1.00 48.53 144 LEU B CA 1
ATOM 1455 C C . LEU B 2 140 ? 161.764 165.355 154.176 1.00 48.53 144 LEU B C 1
ATOM 1456 O O . LEU B 2 140 ? 162.130 164.553 155.043 1.00 48.53 144 LEU B O 1
ATOM 1461 N N . MET B 2 141 ? 162.011 166.663 154.265 1.00 48.84 145 MET B N 1
ATOM 1462 C CA . MET B 2 141 ? 162.646 167.221 155.454 1.00 48.84 145 MET B CA 1
ATOM 1463 C C . MET B 2 141 ? 161.782 166.991 156.686 1.00 48.84 145 MET B C 1
ATOM 1464 O O . MET B 2 141 ? 162.279 166.572 157.739 1.00 48.84 145 MET B O 1
ATOM 1469 N N . ALA B 2 142 ? 160.478 167.253 156.568 1.00 45.64 146 ALA B N 1
ATOM 1470 C CA . ALA B 2 142 ? 159.574 167.010 157.687 1.00 45.64 146 ALA B CA 1
ATOM 1471 C C . ALA B 2 142 ? 159.531 165.531 158.044 1.00 45.64 146 ALA B C 1
ATOM 1472 O O . ALA B 2 142 ? 159.510 165.170 159.226 1.00 45.64 146 ALA B O 1
ATOM 1474 N N . LEU B 2 143 ? 159.522 164.661 157.033 1.00 41.82 147 LEU B N 1
ATOM 1475 C CA . LEU B 2 143 ? 159.498 163.223 157.278 1.00 41.82 147 LEU B CA 1
ATOM 1476 C C . LEU B 2 143 ? 160.728 162.776 158.060 1.00 41.82 147 LEU B C 1
ATOM 1477 O O . LEU B 2 143 ? 160.618 162.064 159.067 1.00 41.82 147 LEU B O 1
ATOM 1482 N N . LEU B 2 144 ? 161.913 163.186 157.606 1.00 43.81 148 LEU B N 1
ATOM 1483 C CA . LEU B 2 144 ? 163.143 162.790 158.284 1.00 43.81 148 LEU B CA 1
ATOM 1484 C C . LEU B 2 144 ? 163.207 163.370 159.691 1.00 43.81 148 LEU B C 1
ATOM 1485 O O . LEU B 2 144 ? 163.627 162.687 160.633 1.00 43.81 148 LEU B O 1
ATOM 1490 N N . CYS B 2 145 ? 162.790 164.629 159.854 1.00 41.77 149 CYS B N 1
ATOM 1491 C CA . CYS B 2 145 ? 162.809 165.241 161.177 1.00 41.77 149 CYS B CA 1
ATOM 1492 C C . CYS B 2 145 ? 161.877 164.516 162.136 1.00 41.77 149 CYS B C 1
ATOM 1493 O O . CYS B 2 145 ? 162.226 164.291 163.301 1.00 41.77 149 CYS B O 1
ATOM 1496 N N . VAL B 2 146 ? 160.686 164.136 161.669 1.00 34.62 150 VAL B N 1
ATOM 1497 C CA . VAL B 2 146 ? 159.742 163.486 162.569 1.00 34.62 150 VAL B CA 1
ATOM 1498 C C . VAL B 2 146 ? 160.196 162.066 162.884 1.00 34.62 150 VAL B C 1
ATOM 1499 O O . VAL B 2 146 ? 159.998 161.583 164.004 1.00 34.62 150 VAL B O 1
ATOM 1503 N N . TRP B 2 147 ? 160.834 161.383 161.928 1.00 35.49 151 TRP B N 1
ATOM 1504 C CA . TRP B 2 147 ? 161.410 160.075 162.229 1.00 35.49 151 TRP B CA 1
ATOM 1505 C C . TRP B 2 147 ? 162.516 160.187 163.272 1.00 35.49 151 TRP B C 1
ATOM 1506 O O . TRP B 2 147 ? 162.601 159.362 164.189 1.00 35.49 151 TRP B O 1
ATOM 1517 N N . ALA B 2 148 ? 163.374 161.202 163.147 1.00 37.66 152 ALA B N 1
ATOM 1518 C CA . ALA B 2 148 ? 164.436 161.394 164.130 1.00 37.66 152 ALA B CA 1
ATOM 1519 C C . ALA B 2 148 ? 163.866 161.723 165.505 1.00 37.66 152 ALA B C 1
ATOM 1520 O O . ALA B 2 148 ? 164.359 161.228 166.526 1.00 37.66 152 ALA B O 1
ATOM 1522 N N . LEU B 2 149 ? 162.831 162.565 165.552 1.00 35.93 153 LEU B N 1
ATOM 1523 C CA . LEU B 2 149 ? 162.211 162.895 166.831 1.00 35.93 153 LEU B CA 1
ATOM 1524 C C . LEU B 2 149 ? 161.565 161.665 167.454 1.00 35.93 153 LEU B C 1
ATOM 1525 O O . LEU B 2 149 ? 161.604 161.487 168.678 1.00 35.93 153 LEU B O 1
ATOM 1530 N N . SER B 2 150 ? 160.950 160.811 166.630 1.00 34.91 154 SER B N 1
ATOM 1531 C CA . SER B 2 150 ? 160.401 159.559 167.137 1.00 34.91 154 SER B CA 1
ATOM 1532 C C . SER B 2 150 ? 161.498 158.663 167.695 1.00 34.91 154 SER B C 1
ATOM 1533 O O . SER B 2 150 ? 161.337 158.073 168.767 1.00 34.91 154 SER B O 1
ATOM 1536 N N . LEU B 2 151 ? 162.629 158.563 166.988 1.00 38.88 155 LEU B N 1
ATOM 1537 C CA . LEU B 2 151 ? 163.757 157.785 167.496 1.00 38.88 155 LEU B CA 1
ATOM 1538 C C . LEU B 2 151 ? 164.227 158.311 168.845 1.00 38.88 155 LEU B C 1
ATOM 1539 O O . LEU B 2 151 ? 164.505 157.531 169.763 1.00 38.88 155 LEU B O 1
ATOM 1544 N N . VAL B 2 152 ? 164.325 159.634 168.981 1.00 41.76 156 VAL B N 1
ATOM 1545 C CA . VAL B 2 152 ? 164.766 160.224 170.244 1.00 41.76 156 VAL B CA 1
ATOM 1546 C C . VAL B 2 152 ? 163.775 159.896 171.356 1.00 41.76 156 VAL B C 1
ATOM 1547 O O . VAL B 2 152 ? 164.116 159.239 172.348 1.00 41.76 156 VAL B O 1
ATOM 1551 N N . ILE B 2 153 ? 162.522 160.333 171.193 1.00 39.43 157 ILE B N 1
ATOM 1552 C CA . ILE B 2 153 ? 161.515 160.167 172.236 1.00 39.43 157 ILE B CA 1
ATOM 1553 C C . ILE B 2 153 ? 161.232 158.697 172.517 1.00 39.43 157 ILE B C 1
ATOM 1554 O O . ILE B 2 153 ? 160.671 158.361 173.564 1.00 39.43 157 ILE B O 1
ATOM 1559 N N . SER B 2 154 ? 161.621 157.801 171.612 1.00 42.08 158 SER B N 1
ATOM 1560 C CA . SER B 2 154 ? 161.533 156.381 171.914 1.00 42.08 158 SER B CA 1
ATOM 1561 C C . SER B 2 154 ? 162.727 155.915 172.734 1.00 42.08 158 SER B C 1
ATOM 1562 O O . SER B 2 154 ? 162.579 155.531 173.897 1.00 42.08 158 SER B O 1
ATOM 1565 N N . ILE B 2 155 ? 163.927 155.986 172.154 1.00 49.25 159 ILE B N 1
ATOM 1566 C CA . ILE B 2 155 ? 165.081 155.313 172.739 1.00 49.25 159 ILE B CA 1
ATOM 1567 C C . ILE B 2 155 ? 165.526 155.997 174.027 1.00 49.25 159 ILE B C 1
ATOM 1568 O O . ILE B 2 155 ? 165.828 155.328 175.022 1.00 49.25 159 ILE B O 1
ATOM 1573 N N . GLY B 2 156 ? 165.580 157.328 174.035 1.00 52.87 160 GLY B N 1
ATOM 1574 C CA . GLY B 2 156 ? 166.116 158.055 175.162 1.00 52.87 160 GLY B CA 1
ATOM 1575 C C . GLY B 2 156 ? 165.458 157.790 176.506 1.00 52.87 160 GLY B C 1
ATOM 1576 O O . GLY B 2 156 ? 166.137 157.477 177.488 1.00 52.87 160 GLY B O 1
ATOM 1577 N N . PRO B 2 157 ? 164.127 157.918 176.587 1.00 52.47 161 PRO B N 1
ATOM 1578 C CA . PRO B 2 157 ? 163.478 157.848 177.910 1.00 52.47 161 PRO B CA 1
ATOM 1579 C C . PRO B 2 157 ? 163.707 156.554 178.676 1.00 52.47 161 PRO B C 1
ATOM 1580 O O . PRO B 2 157 ? 163.884 156.604 179.899 1.00 52.47 161 PRO B O 1
ATOM 1584 N N . LEU B 2 158 ? 163.715 155.397 178.012 1.00 58.11 162 LEU B N 1
ATOM 1585 C CA . LEU B 2 158 ? 163.798 154.148 178.763 1.00 58.11 162 LEU B CA 1
ATOM 1586 C C . LEU B 2 158 ? 165.226 153.674 178.980 1.00 58.11 162 LEU B C 1
ATOM 1587 O O . LEU B 2 158 ? 165.491 152.990 179.974 1.00 58.11 162 LEU B O 1
ATOM 1592 N N . PHE B 2 159 ? 166.153 154.007 178.083 1.00 61.93 163 PHE B N 1
ATOM 1593 C CA . PHE B 2 159 ? 167.546 153.614 178.261 1.00 61.93 163 PHE B CA 1
ATOM 1594 C C . PHE B 2 159 ? 168.411 154.712 178.858 1.00 61.93 163 PHE B C 1
ATOM 1595 O O . PHE B 2 159 ? 169.403 154.405 179.527 1.00 61.93 163 PHE B O 1
ATOM 1603 N N . GLY B 2 160 ? 168.067 155.979 178.638 1.00 70.46 164 GLY B N 1
ATOM 1604 C CA . GLY B 2 160 ? 168.775 157.050 179.311 1.00 70.46 164 GLY B CA 1
ATOM 1605 C C . GLY B 2 160 ? 168.428 157.207 180.772 1.00 70.46 164 GLY B C 1
ATOM 1606 O O . GLY B 2 160 ? 169.135 157.916 181.494 1.00 70.46 164 GLY B O 1
ATOM 1607 N N . TRP B 2 161 ? 167.352 156.560 181.221 1.00 77.60 165 TRP B N 1
ATOM 1608 C CA . TRP B 2 161 ? 166.936 156.588 182.624 1.00 77.60 165 TRP B CA 1
ATOM 1609 C C . TRP B 2 161 ? 166.272 155.239 182.909 1.00 77.60 165 TRP B C 1
ATOM 1610 O O . TRP B 2 161 ? 165.077 155.060 182.665 1.00 77.60 165 TRP B O 1
ATOM 1621 N N . ARG B 2 162 ? 167.061 154.299 183.425 1.00 74.94 166 ARG B N 1
ATOM 1622 C CA . ARG B 2 162 ? 166.608 152.925 183.587 1.00 74.94 166 ARG B CA 1
ATOM 1623 C C . ARG B 2 162 ? 167.113 152.352 184.901 1.00 74.94 166 ARG B C 1
ATOM 1624 O O . ARG B 2 162 ? 168.261 152.580 185.290 1.00 74.94 166 ARG B O 1
ATOM 1632 N N . GLN B 2 163 ? 166.244 151.608 185.577 1.00 78.93 167 GLN B N 1
ATOM 1633 C CA . GLN B 2 163 ? 166.616 150.870 186.769 1.00 78.93 167 GLN B CA 1
ATOM 1634 C C . GLN B 2 163 ? 167.394 149.613 186.387 1.00 78.93 167 GLN B C 1
ATOM 1635 O O . GLN B 2 163 ? 167.343 149.168 185.237 1.00 78.93 167 GLN B O 1
ATOM 1641 N N . PRO B 2 164 ? 168.142 149.033 187.327 1.00 81.28 168 PRO B N 1
ATOM 1642 C CA . PRO B 2 164 ? 168.861 147.788 187.025 1.00 81.28 168 PRO B CA 1
ATOM 1643 C C . PRO B 2 164 ? 167.909 146.683 186.589 1.00 81.28 168 PRO B C 1
ATOM 1644 O O . PRO B 2 164 ? 166.786 146.570 187.084 1.00 81.28 168 PRO B O 1
ATOM 1648 N N . ALA B 2 165 ? 168.376 145.867 185.647 1.00 80.75 169 ALA B N 1
ATOM 1649 C CA . ALA B 2 165 ? 167.537 144.829 185.067 1.00 80.75 169 ALA B CA 1
ATOM 1650 C C . ALA B 2 165 ? 167.153 143.797 186.126 1.00 80.75 169 ALA B C 1
ATOM 1651 O O . ALA B 2 165 ? 167.963 143.472 187.001 1.00 80.75 169 ALA B O 1
ATOM 1653 N N . PRO B 2 166 ? 165.932 143.269 186.076 1.00 71.13 170 PRO B N 1
ATOM 1654 C CA . PRO B 2 166 ? 165.514 142.281 187.075 1.00 71.13 170 PRO B CA 1
ATOM 1655 C C . PRO B 2 166 ? 166.292 140.983 186.943 1.00 71.13 170 PRO B C 1
ATOM 1656 O O . PRO B 2 166 ? 166.782 140.627 185.868 1.00 71.13 170 PRO B O 1
ATOM 1660 N N . GLU B 2 167 ? 166.399 140.270 188.067 1.00 71.15 171 GLU B N 1
ATOM 1661 C CA . GLU B 2 167 ? 167.209 139.057 188.114 1.00 71.15 171 GLU B CA 1
ATOM 1662 C C . GLU B 2 167 ? 166.671 137.972 187.188 1.00 71.15 171 GLU B C 1
ATOM 1663 O O . GLU B 2 167 ? 167.421 137.078 186.781 1.00 71.15 171 GLU B O 1
ATOM 1669 N N . ASP B 2 168 ? 165.388 138.029 186.848 1.00 65.32 172 ASP B N 1
ATOM 1670 C CA . ASP B 2 168 ? 164.763 136.975 186.062 1.00 65.32 172 ASP B CA 1
ATOM 1671 C C . ASP B 2 168 ? 164.941 137.226 184.572 1.00 65.32 172 ASP B C 1
ATOM 1672 O O . ASP B 2 168 ? 164.823 138.359 184.098 1.00 65.32 172 ASP B O 1
ATOM 1677 N N . GLU B 2 169 ? 165.223 136.154 183.832 1.00 64.72 173 GLU B N 1
ATOM 1678 C CA . GLU B 2 169 ? 165.339 136.243 182.383 1.00 64.72 173 GLU B CA 1
ATOM 1679 C C . GLU B 2 169 ? 163.998 136.124 181.676 1.00 64.72 173 GLU B C 1
ATOM 1680 O O . GLU B 2 169 ? 163.951 136.260 180.448 1.00 64.72 173 GLU B O 1
ATOM 1686 N N . THR B 2 170 ? 162.915 135.867 182.409 1.00 53.93 174 THR B N 1
ATOM 1687 C CA . THR B 2 170 ? 161.579 135.816 181.832 1.00 53.93 174 THR B CA 1
ATOM 1688 C C . THR B 2 170 ? 160.816 137.124 181.986 1.00 53.93 174 THR B C 1
ATOM 1689 O O . THR B 2 170 ? 159.749 137.275 181.382 1.00 53.93 174 THR B O 1
ATOM 1693 N N . ILE B 2 171 ? 161.329 138.062 182.774 1.00 53.37 175 ILE B N 1
ATOM 1694 C CA . ILE B 2 171 ? 160.705 139.371 182.921 1.00 53.37 175 ILE B CA 1
ATOM 1695 C C . ILE B 2 171 ? 161.072 140.219 181.713 1.00 53.37 175 ILE B C 1
ATOM 1696 O O . ILE B 2 171 ? 162.250 140.326 181.354 1.00 53.37 175 ILE B O 1
ATOM 1701 N N . CYS B 2 172 ? 160.072 140.828 181.081 1.00 50.79 176 CYS B N 1
ATOM 1702 C CA . CYS B 2 172 ? 160.360 141.667 179.926 1.00 50.79 176 CYS B CA 1
ATOM 1703 C C . CYS B 2 172 ? 159.830 143.081 180.121 1.00 50.79 176 CYS B C 1
ATOM 1704 O O . CYS B 2 172 ? 159.269 143.674 179.194 1.00 50.79 176 CYS B O 1
ATOM 1707 N N . GLN B 2 173 ? 159.999 143.629 181.318 1.00 63.67 177 GLN B N 1
ATOM 1708 C CA . GLN B 2 173 ? 159.732 145.040 181.534 1.00 63.67 177 GLN B CA 1
ATOM 1709 C C . GLN B 2 173 ? 160.978 145.857 181.204 1.00 63.67 177 GLN B C 1
ATOM 1710 O O . GLN B 2 173 ? 162.063 145.322 180.971 1.00 63.67 177 GLN B O 1
ATOM 1716 N N . ILE B 2 174 ? 160.813 147.178 181.189 1.00 63.94 178 ILE B N 1
ATOM 1717 C CA . ILE B 2 174 ? 161.866 148.105 180.792 1.00 63.94 178 ILE B CA 1
ATOM 1718 C C . ILE B 2 174 ? 162.164 149.125 181.882 1.00 63.94 178 ILE B C 1
ATOM 1719 O O . ILE B 2 174 ? 163.318 149.303 182.282 1.00 63.94 178 ILE B O 1
ATOM 1724 N N . ASN B 2 175 ? 161.137 149.805 182.385 1.00 63.62 179 ASN B N 1
ATOM 1725 C CA . ASN B 2 175 ? 161.328 150.735 183.489 1.00 63.62 179 ASN B CA 1
ATOM 1726 C C . ASN B 2 175 ? 160.103 150.634 184.382 1.00 63.62 179 ASN B C 1
ATOM 1727 O O . ASN B 2 175 ? 158.979 150.865 183.929 1.00 63.62 179 ASN B O 1
ATOM 1732 N N . GLU B 2 176 ? 160.329 150.277 185.643 1.00 70.78 180 GLU B N 1
ATOM 1733 C CA . GLU B 2 176 ? 159.255 150.099 186.608 1.00 70.78 180 GLU B CA 1
ATOM 1734 C C . GLU B 2 176 ? 158.847 151.395 187.294 1.00 70.78 180 GLU B C 1
ATOM 1735 O O . GLU B 2 176 ? 157.822 151.411 187.985 1.00 70.78 180 GLU B O 1
ATOM 1741 N N . GLU B 2 177 ? 159.609 152.467 187.126 1.00 66.58 181 GLU B N 1
ATOM 1742 C CA . GLU B 2 177 ? 159.266 153.729 187.770 1.00 66.58 181 GLU B CA 1
ATOM 1743 C C . GLU B 2 177 ? 158.087 154.369 187.050 1.00 66.58 181 GLU B C 1
ATOM 1744 O O . GLU B 2 177 ? 158.120 154.508 185.821 1.00 66.58 181 GLU B O 1
ATOM 1750 N N . PRO B 2 178 ? 157.031 154.764 187.764 1.00 61.35 182 PRO B N 1
ATOM 1751 C CA . PRO B 2 178 ? 155.874 155.376 187.092 1.00 61.35 182 PRO B CA 1
ATOM 1752 C C . PRO B 2 178 ? 156.208 156.656 186.352 1.00 61.35 182 PRO B C 1
ATOM 1753 O O . PRO B 2 178 ? 155.461 157.044 185.444 1.00 61.35 182 PRO B O 1
ATOM 1757 N N . GLY B 2 179 ? 157.297 157.333 186.715 1.00 54.71 183 GLY B N 1
ATOM 1758 C CA . GLY B 2 179 ? 157.690 158.517 185.973 1.00 54.71 183 GLY B CA 1
ATOM 1759 C C . GLY B 2 179 ? 157.911 158.225 184.503 1.00 54.71 183 GLY B C 1
ATOM 1760 O O . GLY B 2 179 ? 157.482 158.991 183.636 1.00 54.71 183 GLY B O 1
ATOM 1761 N N . TYR B 2 180 ? 158.569 157.104 184.202 1.00 50.51 184 TYR B N 1
ATOM 1762 C CA . TYR B 2 180 ? 158.816 156.763 182.808 1.00 50.51 184 TYR B CA 1
ATOM 1763 C C . TYR B 2 180 ? 157.520 156.478 182.065 1.00 50.51 184 TYR B C 1
ATOM 1764 O O . TYR B 2 180 ? 157.355 156.906 180.920 1.00 50.51 184 TYR B O 1
ATOM 1773 N N . VAL B 2 181 ? 156.597 155.735 182.682 1.00 45.33 185 VAL B N 1
ATOM 1774 C CA . VAL B 2 181 ? 155.364 155.409 181.973 1.00 45.33 185 VAL B CA 1
ATOM 1775 C C . VAL B 2 181 ? 154.541 156.668 181.739 1.00 45.33 185 VAL B C 1
ATOM 1776 O O . VAL B 2 181 ? 153.957 156.849 180.665 1.00 45.33 185 VAL B O 1
ATOM 1780 N N . LEU B 2 182 ? 154.520 157.581 182.713 1.00 45.65 186 LEU B N 1
ATOM 1781 C CA . LEU B 2 182 ? 153.801 158.836 182.524 1.00 45.65 186 LEU B CA 1
ATOM 1782 C C . LEU B 2 182 ? 154.425 159.664 181.408 1.00 45.65 186 LEU B C 1
ATOM 1783 O O . LEU B 2 182 ? 153.718 160.174 180.530 1.00 45.65 186 LEU B O 1
ATOM 1788 N N . PHE B 2 183 ? 155.752 159.810 181.424 1.00 42.56 187 PHE B N 1
ATOM 1789 C CA . PHE B 2 183 ? 156.402 160.628 180.408 1.00 42.56 187 PHE B CA 1
ATOM 1790 C C . PHE B 2 183 ? 156.247 160.018 179.023 1.00 42.56 187 PHE B C 1
ATOM 1791 O O . PHE B 2 183 ? 156.041 160.741 178.044 1.00 42.56 187 PHE B O 1
ATOM 1799 N N . SER B 2 184 ? 156.368 158.693 178.914 1.00 35.75 188 SER B N 1
ATOM 1800 C CA . S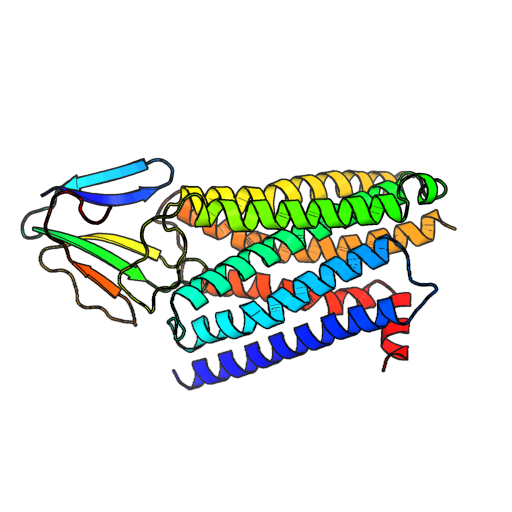ER B 2 184 ? 156.181 158.040 177.625 1.00 35.75 188 SER B CA 1
ATOM 1801 C C . SER B 2 184 ? 154.752 158.201 177.133 1.00 35.75 188 SER B C 1
ATOM 1802 O O . SER B 2 184 ? 154.529 158.499 175.955 1.00 35.75 188 SER B O 1
ATOM 1805 N N . ALA B 2 185 ? 153.770 158.027 178.023 1.00 30.68 189 ALA B N 1
ATOM 1806 C CA . ALA B 2 185 ? 152.379 158.227 177.638 1.00 30.68 189 ALA B CA 1
ATOM 1807 C C . ALA B 2 185 ? 152.165 159.632 177.100 1.00 30.68 189 ALA B C 1
ATOM 1808 O O . ALA B 2 185 ? 151.631 159.810 176.000 1.00 30.68 189 ALA B O 1
ATOM 1810 N N . LEU B 2 186 ? 152.613 160.644 177.847 1.00 31.99 190 LEU B N 1
ATOM 1811 C CA . LEU B 2 186 ? 152.490 162.020 177.375 1.00 31.99 190 LEU B CA 1
ATOM 1812 C C . LEU B 2 186 ? 153.169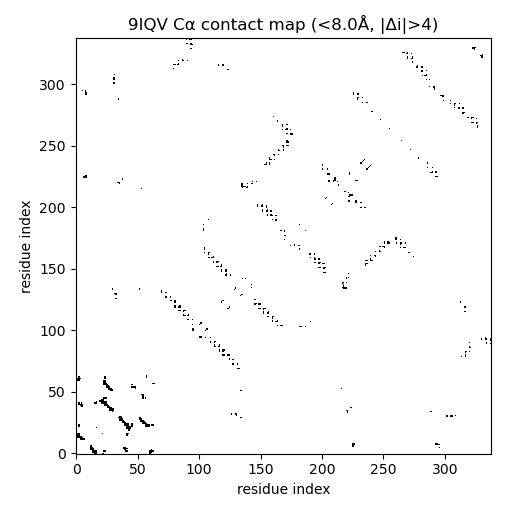 162.200 176.024 1.00 31.99 190 LEU B C 1
ATOM 1813 O O . LEU B 2 186 ? 152.498 162.403 175.006 1.00 31.99 190 LEU B O 1
ATOM 1818 N N . GLY B 2 187 ? 154.491 162.048 175.984 1.00 27.30 191 GLY B N 1
ATOM 1819 C CA . GLY B 2 187 ? 155.269 162.372 174.804 1.00 27.30 191 GLY B CA 1
ATOM 1820 C C . GLY B 2 187 ? 155.031 161.478 173.606 1.00 27.30 191 GLY B C 1
ATOM 1821 O O . GLY B 2 187 ? 155.527 161.798 172.521 1.00 27.30 191 GLY B O 1
ATOM 1822 N N . SER B 2 188 ? 154.300 160.374 173.762 1.00 26.75 192 SER B N 1
ATOM 1823 C CA . SER B 2 188 ? 154.018 159.503 172.634 1.00 26.75 192 SER B CA 1
ATOM 1824 C C . SER B 2 188 ? 152.546 159.430 172.268 1.00 26.75 192 SER B C 1
ATOM 1825 O O . SER B 2 188 ? 152.220 158.871 171.216 1.00 26.75 192 SER B O 1
ATOM 1828 N N . PHE B 2 189 ? 151.650 159.942 173.097 1.00 27.88 193 PHE B N 1
ATOM 1829 C CA . PHE B 2 189 ? 150.270 159.969 172.640 1.00 27.88 193 PHE B CA 1
ATOM 1830 C C . PHE B 2 189 ? 149.618 161.335 172.759 1.00 27.88 193 PHE B C 1
ATOM 1831 O O . PHE B 2 189 ? 148.915 161.745 171.837 1.00 27.88 193 PHE B O 1
ATOM 1839 N N . TYR B 2 190 ? 149.855 162.062 173.849 1.00 28.84 194 TYR B N 1
ATOM 1840 C CA . TYR B 2 190 ? 148.976 163.175 174.189 1.00 28.84 194 TYR B CA 1
ATOM 1841 C C . TYR B 2 190 ? 149.375 164.486 173.525 1.00 28.84 194 TYR B C 1
ATOM 1842 O O . TYR B 2 190 ? 148.498 165.253 173.113 1.00 28.84 194 TYR B O 1
ATOM 1851 N N . LEU B 2 191 ? 150.670 164.781 173.428 1.00 25.17 195 LEU B N 1
ATOM 1852 C CA . LEU B 2 191 ? 151.082 165.952 172.657 1.00 25.17 195 LEU B CA 1
ATOM 1853 C C . LEU B 2 191 ? 150.718 165.816 171.183 1.00 25.17 195 LEU B C 1
ATOM 1854 O O . LEU B 2 191 ? 150.087 166.742 170.637 1.00 25.17 195 LEU B O 1
ATOM 1859 N N . PRO B 2 192 ? 151.052 164.721 170.487 1.00 23.73 196 PRO B N 1
ATOM 1860 C CA . PRO B 2 192 ? 150.534 164.563 169.121 1.00 23.73 196 PRO B CA 1
ATOM 1861 C C . PRO B 2 192 ? 149.020 164.523 169.059 1.00 23.73 196 PRO B C 1
ATOM 1862 O O . PRO B 2 192 ? 148.442 165.017 168.085 1.00 23.73 196 PRO B O 1
ATOM 1866 N N . LEU B 2 193 ? 148.355 163.955 170.069 1.00 24.22 197 LEU B N 1
ATOM 1867 C CA . LEU B 2 193 ? 146.896 163.982 170.081 1.00 24.22 197 LEU B CA 1
ATOM 1868 C C . LEU B 2 193 ? 146.377 165.409 170.148 1.00 24.22 197 LEU B C 1
ATOM 1869 O O . LEU B 2 193 ? 145.429 165.762 169.441 1.00 24.22 197 LEU B O 1
ATOM 1874 N N . ALA B 2 194 ? 146.980 166.244 170.996 1.00 23.53 198 ALA B N 1
ATOM 1875 C CA . ALA B 2 194 ? 146.551 167.635 171.088 1.00 23.53 198 ALA B CA 1
ATOM 1876 C C . ALA B 2 194 ? 146.767 168.357 169.766 1.00 23.53 198 ALA B C 1
ATOM 1877 O O . ALA B 2 194 ? 145.878 169.072 169.280 1.00 23.53 198 ALA B O 1
ATOM 1879 N N . ILE B 2 195 ? 147.938 168.160 169.155 1.00 24.93 199 ILE B N 1
ATOM 1880 C CA . ILE B 2 195 ? 148.225 168.802 167.874 1.00 24.93 199 ILE B CA 1
ATOM 1881 C C . ILE B 2 195 ? 147.194 168.390 166.832 1.00 24.93 199 ILE B C 1
ATOM 1882 O O . ILE B 2 195 ? 146.589 169.235 166.159 1.00 24.93 199 ILE B O 1
ATOM 1887 N N . ILE B 2 196 ? 146.963 167.083 166.702 1.00 23.67 200 ILE B N 1
ATOM 1888 C CA . ILE B 2 196 ? 146.062 166.572 165.675 1.00 23.67 200 ILE B CA 1
ATOM 1889 C C . ILE B 2 196 ? 144.634 167.038 165.923 1.00 23.67 200 ILE B C 1
ATOM 1890 O O . ILE B 2 196 ? 143.919 167.417 164.988 1.00 23.67 200 ILE B O 1
ATOM 1895 N N . LEU B 2 197 ? 144.185 167.000 167.179 1.00 26.03 201 LEU B N 1
ATOM 1896 C CA . LEU B 2 197 ? 142.816 167.392 167.484 1.00 26.03 201 LEU B CA 1
ATOM 1897 C C . LEU B 2 197 ? 142.590 168.866 167.180 1.00 26.03 201 LEU B C 1
ATOM 1898 O O . LEU B 2 197 ? 141.597 169.230 166.543 1.00 26.03 201 LEU B O 1
ATOM 1903 N N . VAL B 2 198 ? 143.518 169.730 167.600 1.00 28.70 202 VAL B N 1
ATOM 1904 C CA . VAL B 2 198 ? 143.379 171.153 167.298 1.00 28.70 202 VAL B CA 1
ATOM 1905 C C . VAL B 2 198 ? 143.393 171.380 165.792 1.00 28.70 202 VAL B C 1
ATOM 1906 O O . VAL B 2 198 ? 142.601 172.167 165.252 1.00 28.70 202 VAL B O 1
ATOM 1910 N N . MET B 2 199 ? 144.277 170.683 165.084 1.00 30.72 203 MET B N 1
ATOM 1911 C CA . MET B 2 199 ? 144.463 170.992 163.678 1.00 30.72 203 MET B CA 1
ATOM 1912 C C . MET B 2 199 ? 143.333 170.458 162.803 1.00 30.72 203 MET B C 1
ATOM 1913 O O . MET B 2 199 ? 142.936 171.130 161.848 1.00 30.72 203 MET B O 1
ATOM 1918 N N . TYR B 2 200 ? 142.766 169.289 163.109 1.00 29.97 204 TYR B N 1
ATOM 1919 C CA . TYR B 2 200 ? 141.525 168.929 162.427 1.00 29.97 204 TYR B CA 1
ATOM 1920 C C . TYR B 2 200 ? 140.301 169.662 162.950 1.00 29.97 204 TYR B C 1
ATOM 1921 O O . TYR B 2 200 ? 139.304 169.729 162.230 1.00 29.97 204 TYR B O 1
ATOM 1930 N N . CYS B 2 201 ? 140.340 170.249 164.145 1.00 41.01 205 CYS B N 1
ATOM 1931 C CA . CYS B 2 201 ? 139.305 171.221 164.470 1.00 41.01 205 CYS B CA 1
ATOM 1932 C C . CYS B 2 201 ? 139.350 172.379 163.483 1.00 41.01 205 CYS B C 1
ATOM 1933 O O . CYS B 2 201 ? 138.317 172.783 162.931 1.00 41.01 205 CYS B O 1
ATOM 1936 N N . ARG B 2 202 ? 140.555 172.886 163.211 1.00 41.68 206 ARG B N 1
ATOM 1937 C CA . ARG B 2 202 ? 140.711 173.927 162.197 1.00 41.68 206 ARG B CA 1
ATOM 1938 C C . ARG B 2 202 ? 140.268 173.437 160.821 1.00 41.68 206 ARG B C 1
ATOM 1939 O O . ARG B 2 202 ? 139.595 174.165 160.083 1.00 41.68 206 ARG B O 1
ATOM 1947 N N . VAL B 2 203 ? 140.650 172.211 160.454 1.00 39.61 207 VAL B N 1
ATOM 1948 C CA . VAL B 2 203 ? 140.312 171.684 159.132 1.00 39.61 207 VAL B CA 1
ATOM 1949 C C . VAL B 2 203 ? 138.803 171.558 158.970 1.00 39.61 207 VAL B C 1
ATOM 1950 O O . VAL B 2 203 ? 138.245 171.930 157.932 1.00 39.61 207 VAL B O 1
ATOM 1954 N N . TYR B 2 204 ? 138.120 171.025 159.983 1.00 53.82 208 TYR B N 1
ATOM 1955 C CA . TYR B 2 204 ? 136.670 170.891 159.912 1.00 53.82 208 TYR B CA 1
ATOM 1956 C C . TYR B 2 204 ? 135.997 172.255 159.859 1.00 53.82 208 TYR B C 1
ATOM 1957 O O . TYR B 2 204 ? 135.035 172.449 159.106 1.00 53.82 208 TYR B O 1
ATOM 1966 N N . VAL B 2 205 ? 136.491 173.216 160.645 1.00 55.33 209 VAL B N 1
ATOM 1967 C CA . VAL B 2 205 ? 135.920 174.559 160.615 1.00 55.33 209 VAL B CA 1
ATOM 1968 C C . VAL B 2 205 ? 136.050 175.156 159.219 1.00 55.33 209 VAL B C 1
ATOM 1969 O O . VAL B 2 205 ? 135.088 175.702 158.664 1.00 55.33 209 VAL B O 1
ATOM 1973 N N . VAL B 2 206 ? 137.239 175.042 158.623 1.00 59.43 210 VAL B N 1
ATOM 1974 C CA . VAL B 2 206 ? 137.465 175.619 157.301 1.00 59.43 210 VAL B CA 1
ATOM 1975 C C . VAL B 2 206 ? 136.602 174.924 156.256 1.00 59.43 210 VAL B C 1
ATOM 1976 O O . VAL B 2 206 ? 135.981 175.578 155.410 1.00 59.43 210 VAL B O 1
ATOM 1980 N N . ALA B 2 207 ? 136.541 173.592 156.300 1.00 60.94 211 ALA B N 1
ATOM 1981 C CA . ALA B 2 207 ? 135.763 172.853 155.312 1.00 60.94 211 ALA B CA 1
ATOM 1982 C C . ALA B 2 207 ? 134.279 173.186 155.408 1.00 60.94 211 ALA B C 1
ATOM 1983 O O . ALA B 2 207 ? 133.606 173.349 154.384 1.00 60.94 211 ALA B O 1
ATOM 1985 N N . LYS B 2 208 ? 133.747 173.294 156.629 1.00 72.80 212 LYS B N 1
ATOM 1986 C CA . LYS B 2 208 ? 132.332 173.602 156.789 1.00 72.80 212 LYS B CA 1
ATOM 1987 C C . LYS B 2 208 ? 132.018 175.065 156.501 1.00 72.80 212 LYS B C 1
ATOM 1988 O O . LYS B 2 208 ? 130.883 175.377 156.127 1.00 72.80 212 LYS B O 1
ATOM 1994 N N . ARG B 2 209 ? 132.989 175.965 156.659 1.00 81.49 213 ARG B N 1
ATOM 1995 C CA . ARG B 2 209 ? 132.754 177.378 156.389 1.00 81.49 213 ARG B CA 1
ATOM 1996 C C . ARG B 2 209 ? 133.133 177.754 154.961 1.00 81.49 213 ARG B C 1
ATOM 1997 O O . ARG B 2 209 ? 132.323 178.335 154.233 1.00 81.49 213 ARG B O 1
ATOM 2005 N N . GLU B 2 210 ? 134.353 177.429 154.548 1.00 70.86 214 GLU B N 1
ATOM 2006 C CA . GLU B 2 210 ? 134.819 177.762 153.209 1.00 70.86 214 GLU B CA 1
ATOM 2007 C C . GLU B 2 210 ? 134.388 176.700 152.203 1.00 70.86 214 GLU B C 1
ATOM 2008 O O . GLU B 2 210 ? 133.541 175.857 152.499 1.00 70.86 214 GLU B O 1
ATOM 2014 N N . LEU B 2 311 ? 138.085 172.632 141.887 1.00 27.02 262 LEU B N 1
ATOM 2015 C CA . LEU B 2 311 ? 138.509 171.275 141.569 1.00 27.02 262 LEU B CA 1
ATOM 2016 C C . LEU B 2 311 ? 139.545 170.780 142.567 1.00 27.02 26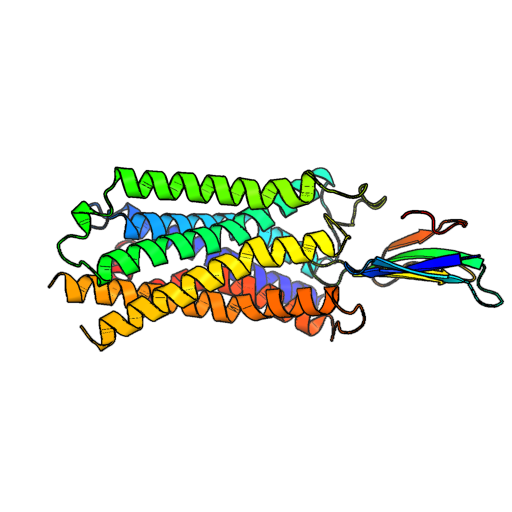2 LEU B C 1
ATOM 2017 O O . LEU B 2 311 ? 139.406 169.693 143.125 1.00 27.02 262 LEU B O 1
ATOM 2022 N N . LYS B 2 312 ? 140.590 171.581 142.783 1.00 27.64 263 LYS B N 1
ATOM 2023 C CA . LYS B 2 312 ? 141.603 171.216 143.767 1.00 27.64 263 LYS B CA 1
ATOM 2024 C C . LYS B 2 312 ? 141.003 171.136 145.162 1.00 27.64 263 LYS B C 1
ATOM 2025 O O . LYS B 2 312 ? 141.321 170.223 145.934 1.00 27.64 263 LYS B O 1
ATOM 2031 N N . PHE B 2 313 ? 140.125 172.084 145.496 1.00 26.15 264 PHE B N 1
ATOM 2032 C CA . PHE B 2 313 ? 139.498 172.101 146.812 1.00 26.15 264 PHE B CA 1
ATOM 2033 C C . PHE B 2 313 ? 138.755 170.801 147.082 1.00 26.15 264 PHE B C 1
ATOM 2034 O O . PHE B 2 313 ? 138.907 170.202 148.149 1.00 26.15 264 PHE B O 1
ATOM 2042 N N . SER B 2 314 ? 137.958 170.341 146.116 1.00 30.15 265 SER B N 1
ATOM 2043 C CA . SER B 2 314 ? 137.186 169.116 146.312 1.00 30.15 265 SER B CA 1
ATOM 2044 C C . SER B 2 314 ? 138.092 167.899 146.457 1.00 30.15 265 SER B C 1
ATOM 2045 O O . SER B 2 314 ? 137.850 167.036 147.309 1.00 30.15 265 SER B O 1
ATOM 2048 N N . ARG B 2 315 ? 139.136 167.809 145.631 1.00 34.37 266 ARG B N 1
ATOM 2049 C CA . ARG B 2 315 ? 140.044 166.668 145.703 1.00 34.37 266 ARG B CA 1
ATOM 2050 C C . ARG B 2 315 ? 140.740 166.604 147.056 1.00 34.37 266 ARG B C 1
ATOM 2051 O O . ARG B 2 315 ? 140.761 165.555 147.719 1.00 34.37 266 ARG B O 1
ATOM 2059 N N . GLU B 2 316 ? 141.313 167.725 147.491 1.00 29.56 267 GLU B N 1
ATOM 2060 C CA . GLU B 2 316 ? 142.019 167.703 148.762 1.00 29.56 267 GLU B CA 1
ATOM 2061 C C . GLU B 2 316 ? 141.047 167.590 149.931 1.00 29.56 267 GLU B C 1
ATOM 2062 O O . GLU B 2 316 ? 141.425 167.101 150.997 1.00 29.56 267 GLU B O 1
ATOM 2068 N N . LYS B 2 317 ? 139.785 167.990 149.747 1.00 30.60 268 LYS B N 1
ATOM 2069 C CA . LYS B 2 317 ? 138.778 167.751 150.776 1.00 30.60 268 LYS B CA 1
ATOM 2070 C C . LYS B 2 317 ? 138.457 166.268 150.899 1.00 30.60 268 LYS B C 1
ATOM 2071 O O . LYS B 2 317 ? 138.251 165.763 152.007 1.00 30.60 268 LYS B O 1
ATOM 2077 N N . LYS B 2 318 ? 138.391 165.557 149.772 1.00 29.47 269 LYS B N 1
ATOM 2078 C CA . LYS B 2 318 ? 138.209 164.110 149.833 1.00 29.47 269 LYS B CA 1
ATOM 2079 C C . LYS B 2 318 ? 139.385 163.446 150.538 1.00 29.47 269 LYS B C 1
ATOM 2080 O O . LYS B 2 318 ? 139.200 162.547 151.375 1.00 29.47 269 LYS B O 1
ATOM 2086 N N . ALA B 2 319 ? 140.604 163.881 150.216 1.00 27.89 270 ALA B N 1
ATOM 2087 C CA . ALA B 2 319 ? 141.776 163.349 150.907 1.00 27.89 270 ALA B CA 1
ATOM 2088 C C . ALA B 2 319 ? 141.713 163.647 152.401 1.00 27.89 270 ALA B C 1
ATOM 2089 O O . ALA B 2 319 ? 142.056 162.793 153.231 1.00 27.89 270 ALA B O 1
ATOM 2091 N N . ALA B 2 320 ? 141.276 164.856 152.759 1.00 27.58 271 ALA B N 1
ATOM 2092 C CA . ALA B 2 320 ? 141.151 165.227 154.162 1.00 27.58 271 ALA B CA 1
ATOM 2093 C C . ALA B 2 320 ? 140.124 164.363 154.871 1.00 27.58 271 ALA B C 1
ATOM 2094 O O . ALA B 2 320 ? 140.336 163.961 156.015 1.00 27.58 271 ALA B O 1
ATOM 2096 N N . LYS B 2 321 ? 139.003 164.068 154.213 1.00 26.67 272 LYS B N 1
ATOM 2097 C CA . LYS B 2 321 ? 137.995 163.211 154.830 1.00 26.67 272 LYS B CA 1
ATOM 2098 C C . LYS B 2 321 ? 138.533 161.806 155.064 1.00 26.67 272 LYS B C 1
ATOM 2099 O O . LYS B 2 321 ? 138.322 161.222 156.134 1.00 26.67 272 LYS B O 1
ATOM 2105 N N . THR B 2 322 ? 139.237 161.248 154.075 1.00 27.64 273 THR B N 1
ATOM 2106 C CA . THR B 2 322 ? 139.798 159.908 154.240 1.00 27.64 273 THR B CA 1
ATOM 2107 C C . THR B 2 322 ? 140.788 159.863 155.400 1.00 27.64 273 THR B C 1
ATOM 2108 O O . THR B 2 322 ? 140.688 159.009 156.296 1.00 27.64 273 THR B O 1
ATOM 2112 N N . LEU B 2 323 ? 141.749 160.788 155.409 1.00 26.11 274 LEU B N 1
ATOM 2113 C CA . LEU B 2 323 ? 142.742 160.774 156.475 1.00 26.11 274 LEU B CA 1
ATOM 2114 C C . LEU B 2 323 ? 142.130 161.151 157.816 1.00 26.11 274 LEU B C 1
ATOM 2115 O O . LEU B 2 323 ? 142.624 160.718 158.859 1.00 26.11 274 LEU B O 1
ATOM 2120 N N . GLY B 2 324 ? 141.045 161.925 157.816 1.00 27.19 275 GLY B N 1
ATOM 2121 C CA . GLY B 2 324 ? 140.350 162.210 159.057 1.00 27.19 275 GLY B CA 1
ATOM 2122 C C . GLY B 2 324 ? 139.660 160.989 159.626 1.00 27.19 275 GLY B C 1
ATOM 2123 O O . GLY B 2 324 ? 139.632 160.795 160.841 1.00 27.19 275 GLY B O 1
ATOM 2124 N N . ILE B 2 325 ? 139.083 160.156 158.760 1.00 27.20 276 ILE B N 1
ATOM 2125 C CA . ILE B 2 325 ? 138.528 158.888 159.223 1.00 27.20 276 ILE B CA 1
ATOM 2126 C C . ILE B 2 325 ? 139.631 158.011 159.802 1.00 27.20 276 ILE B C 1
ATOM 2127 O O . ILE B 2 325 ? 139.461 157.383 160.857 1.00 27.20 276 ILE B O 1
ATOM 2132 N N . VAL B 2 326 ? 140.781 157.960 159.123 1.00 25.92 277 VAL B N 1
ATOM 2133 C CA . VAL B 2 326 ? 141.916 157.192 159.638 1.00 25.92 277 VAL B CA 1
ATOM 2134 C C . VAL B 2 326 ? 142.315 157.690 161.024 1.00 25.92 277 VAL B C 1
ATOM 2135 O O . VAL B 2 326 ? 142.486 156.905 161.966 1.00 25.92 277 VAL B O 1
ATOM 2139 N N . VAL B 2 327 ? 142.465 159.007 161.165 1.00 26.36 278 VAL B N 1
ATOM 2140 C CA . VAL B 2 327 ? 142.901 159.597 162.426 1.00 26.36 278 VAL B CA 1
ATOM 2141 C C . VAL B 2 327 ? 141.870 159.364 163.522 1.00 26.36 278 VAL B C 1
ATOM 2142 O O . VAL B 2 327 ? 142.222 159.090 164.674 1.00 26.36 278 VAL B O 1
ATOM 2146 N N . GLY B 2 328 ? 140.585 159.491 163.193 1.00 25.77 279 GLY B N 1
ATOM 2147 C CA . GLY B 2 328 ? 139.554 159.239 164.183 1.00 25.77 279 GLY B CA 1
ATOM 2148 C C . GLY B 2 328 ? 139.567 157.808 164.677 1.00 25.77 279 GLY B C 1
ATOM 2149 O O . GLY B 2 328 ? 139.467 157.558 165.880 1.00 25.77 279 GLY B O 1
ATOM 2150 N N . CYS B 2 329 ? 139.700 156.848 163.760 1.00 28.84 280 CYS B N 1
ATOM 2151 C CA . CYS B 2 329 ? 139.794 155.457 164.189 1.00 28.84 280 CYS B CA 1
ATOM 2152 C C . CYS B 2 329 ? 141.013 155.244 165.074 1.00 28.84 280 CYS B C 1
ATOM 2153 O O . CYS B 2 329 ? 140.925 154.587 166.119 1.00 28.84 280 CYS B O 1
ATOM 2156 N N . PHE B 2 330 ? 142.154 155.819 164.687 1.00 28.82 281 PHE B N 1
ATOM 2157 C CA . PHE B 2 330 ? 143.366 155.684 165.490 1.00 28.82 281 PHE B CA 1
ATOM 2158 C C . PHE B 2 330 ? 143.157 156.229 166.896 1.00 28.82 281 PHE B C 1
ATOM 2159 O O . PHE B 2 330 ? 143.501 155.575 167.885 1.00 28.82 281 PHE B O 1
ATOM 2167 N N . VAL B 2 331 ? 142.588 157.427 167.005 1.00 26.87 282 VAL B N 1
ATOM 2168 C CA . VAL B 2 331 ? 142.420 158.055 168.311 1.00 26.87 282 VAL B CA 1
ATOM 2169 C C . VAL B 2 331 ? 141.450 157.256 169.170 1.00 26.87 282 VAL B C 1
ATOM 2170 O O . VAL B 2 331 ? 141.728 156.968 170.340 1.00 26.87 282 VAL B O 1
ATOM 2174 N N . LEU B 2 332 ? 140.301 156.875 168.604 1.00 27.20 283 LEU B N 1
ATOM 2175 C CA . LEU B 2 332 ? 139.308 156.140 169.382 1.00 27.20 283 LEU B CA 1
ATOM 2176 C C . LEU B 2 332 ? 139.837 154.789 169.844 1.00 27.20 283 LEU B C 1
ATOM 2177 O O . LEU B 2 332 ? 139.554 154.362 170.969 1.00 27.20 283 LEU B O 1
ATOM 2182 N N . CYS B 2 333 ? 140.603 154.097 169.006 1.00 32.39 284 CYS B N 1
ATOM 2183 C CA . CYS B 2 333 ? 141.061 152.766 169.374 1.00 32.39 284 CYS B CA 1
ATOM 2184 C C . CYS B 2 333 ? 142.426 152.754 170.052 1.00 32.39 284 CYS B C 1
ATOM 2185 O O . CYS B 2 333 ? 142.902 151.677 170.421 1.00 32.39 284 CYS B O 1
ATOM 2188 N N . TRP B 2 334 ? 143.071 153.909 170.224 1.00 43.48 285 TRP B N 1
ATOM 2189 C CA . TRP B 2 334 ? 144.276 153.985 171.036 1.00 43.48 285 TRP B CA 1
ATOM 2190 C C . TRP B 2 334 ? 144.076 154.714 172.353 1.00 43.48 285 TRP B C 1
ATOM 2191 O O . TRP B 2 334 ? 144.922 154.584 173.241 1.00 43.48 285 T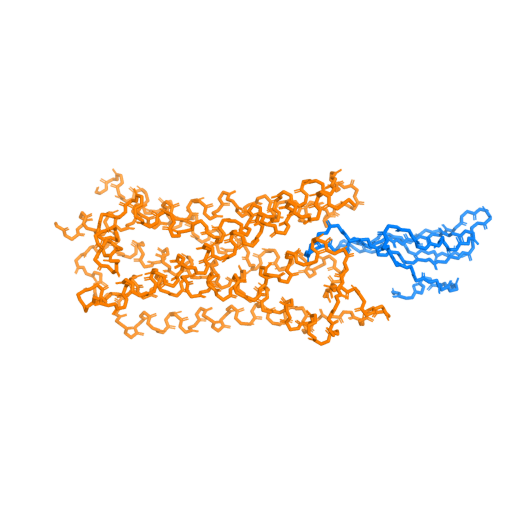RP B O 1
ATOM 2202 N N . LEU B 2 335 ? 142.994 155.475 172.497 1.00 29.96 286 LEU B N 1
ATOM 2203 C CA . LEU B 2 335 ? 142.747 156.192 173.745 1.00 29.96 286 LEU B CA 1
ATOM 2204 C C . LEU B 2 335 ? 142.592 155.296 174.971 1.00 29.96 286 LEU B C 1
ATOM 2205 O O . LEU B 2 335 ? 143.125 155.667 176.030 1.00 29.96 286 LEU B O 1
ATOM 2210 N N . PRO B 2 336 ? 141.866 154.168 174.932 1.00 30.71 287 PRO B N 1
ATOM 2211 C CA . PRO B 2 336 ? 141.692 153.391 176.173 1.00 30.71 287 PRO B CA 1
ATOM 2212 C C . PRO B 2 336 ? 142.997 152.926 176.796 1.00 30.71 287 PRO B C 1
ATOM 2213 O O . PRO B 2 336 ? 143.113 152.898 178.026 1.00 30.71 287 PRO B O 1
ATOM 2217 N N . PHE B 2 337 ? 143.988 152.563 175.982 1.00 32.52 288 PHE B N 1
ATOM 2218 C CA . PHE B 2 337 ? 145.261 152.093 176.519 1.00 32.52 288 PHE B CA 1
ATOM 2219 C C . PHE B 2 337 ? 145.955 153.187 177.321 1.00 32.52 288 PHE B C 1
ATOM 2220 O O . PHE B 2 337 ? 146.362 152.977 178.474 1.00 32.52 288 PHE B O 1
ATOM 2228 N N . PHE B 2 338 ? 146.108 154.362 176.715 1.00 24.81 289 PHE B N 1
ATOM 2229 C CA . PHE B 2 338 ? 146.755 155.497 177.350 1.00 24.81 289 PHE B CA 1
ATOM 2230 C C . PHE B 2 338 ? 145.838 156.217 178.320 1.00 24.81 289 PHE B C 1
ATOM 2231 O O . PHE B 2 338 ? 146.229 157.250 178.870 1.00 24.81 289 PHE B O 1
ATOM 2239 N N . LEU B 2 339 ? 144.622 155.716 178.512 1.00 33.27 290 LEU B N 1
ATOM 2240 C CA . LEU B 2 339 ? 143.768 156.146 179.607 1.00 33.27 290 LEU B CA 1
ATOM 2241 C C . LEU B 2 339 ? 143.813 155.195 180.790 1.00 33.27 290 LEU B C 1
ATOM 2242 O O . LEU B 2 339 ? 143.608 155.627 181.927 1.00 33.27 290 LEU B O 1
ATOM 2247 N N . VAL B 2 340 ? 144.080 153.915 180.546 1.00 37.50 291 VAL B N 1
ATOM 2248 C CA . VAL B 2 340 ? 144.086 152.944 181.631 1.00 37.50 291 VAL B CA 1
ATOM 2249 C C . VAL B 2 340 ? 145.470 152.778 182.257 1.00 37.50 291 VAL B C 1
ATOM 2250 O O . VAL B 2 340 ? 145.568 152.535 183.464 1.00 37.50 291 VAL B O 1
ATOM 2254 N N . MET B 2 341 ? 146.554 152.899 181.482 1.00 41.62 292 MET B N 1
ATOM 2255 C CA . MET B 2 341 ? 147.875 152.856 182.115 1.00 41.62 292 MET B CA 1
ATOM 2256 C C . MET B 2 341 ? 148.134 154.036 183.045 1.00 41.62 292 MET B C 1
ATOM 2257 O O . MET B 2 341 ? 148.583 153.805 184.183 1.00 41.62 292 MET B O 1
ATOM 2262 N N . PRO B 2 342 ? 147.909 155.295 182.652 1.00 49.38 293 PRO B N 1
ATOM 2263 C CA . PRO B 2 342 ? 148.104 156.392 183.613 1.00 49.38 293 PRO B CA 1
ATOM 2264 C C . PRO B 2 342 ? 147.200 156.308 184.829 1.00 49.38 293 PRO B C 1
ATOM 2265 O O . PRO B 2 342 ? 147.596 156.764 185.908 1.00 49.38 293 PRO B O 1
ATOM 2269 N N . ILE B 2 343 ? 145.993 155.752 184.693 1.00 55.48 294 ILE B N 1
ATOM 2270 C CA . ILE B 2 343 ? 145.127 155.582 185.858 1.00 55.48 294 ILE B CA 1
ATOM 2271 C C . ILE B 2 343 ? 145.784 154.656 186.872 1.00 55.48 294 ILE B C 1
ATOM 2272 O O . ILE B 2 343 ? 145.807 154.938 188.076 1.00 55.48 294 ILE B O 1
ATOM 2277 N N . GLY B 2 344 ? 146.338 153.540 186.399 1.00 61.13 295 GLY B N 1
ATOM 2278 C CA . GLY B 2 344 ? 147.053 152.650 187.297 1.00 61.13 295 GLY B CA 1
ATOM 2279 C C . GLY B 2 344 ? 148.303 153.288 187.873 1.00 61.13 295 GLY B C 1
ATOM 2280 O O . GLY B 2 344 ? 148.645 153.062 189.037 1.00 61.13 295 GLY B O 1
ATOM 2281 N N . SER B 2 345 ? 149.002 154.092 187.068 1.00 64.52 296 SER B N 1
ATOM 2282 C CA . SER B 2 345 ? 150.238 154.710 187.539 1.00 64.52 296 SER B CA 1
ATOM 2283 C C . SER B 2 345 ? 149.971 155.757 188.615 1.00 64.52 296 SER B C 1
ATOM 2284 O O . SER B 2 345 ? 150.744 155.876 189.572 1.00 64.52 296 SER B O 1
ATOM 2287 N N . PHE B 2 346 ? 148.894 156.534 188.471 1.00 70.58 297 PHE B N 1
ATOM 2288 C CA . PHE B 2 346 ? 148.588 157.576 189.448 1.00 70.58 297 PHE B CA 1
ATOM 2289 C C . PHE B 2 346 ? 148.328 156.981 190.826 1.00 70.58 297 PHE B C 1
ATOM 2290 O O . PHE B 2 346 ? 149.079 157.227 191.776 1.00 70.58 297 PHE B O 1
ATOM 2298 N N . PHE B 2 347 ? 147.264 156.195 190.951 1.00 80.41 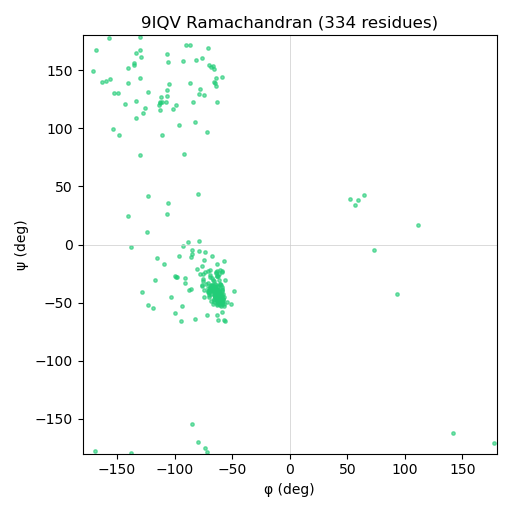298 PHE B N 1
ATOM 2299 C CA . PHE B 2 347 ? 146.899 155.557 192.208 1.00 80.41 298 PHE B CA 1
ATOM 2300 C C . PHE B 2 347 ? 147.057 154.053 192.053 1.00 80.41 298 PHE B C 1
ATOM 2301 O O . PHE B 2 347 ? 146.387 153.450 191.196 1.00 80.41 298 PHE B O 1
ATOM 2309 N N . PRO B 2 348 ? 147.908 153.403 192.840 1.00 87.16 299 PRO B N 1
ATOM 2310 C CA . PRO B 2 348 ? 148.207 151.979 192.645 1.00 87.16 299 PRO B CA 1
ATOM 2311 C C . PRO B 2 348 ? 147.149 151.037 193.219 1.00 87.16 299 PRO B C 1
ATOM 2312 O O . PRO B 2 348 ? 147.464 150.031 193.856 1.00 87.16 299 PRO B O 1
ATOM 2316 N N . ASP B 2 349 ? 145.877 151.369 192.992 1.00 87.08 300 ASP B N 1
ATOM 2317 C CA . ASP B 2 349 ? 144.786 150.483 193.370 1.00 87.08 300 ASP B CA 1
ATOM 2318 C C . ASP B 2 349 ? 143.683 150.380 192.325 1.00 87.08 300 ASP B C 1
ATOM 2319 O O . ASP B 2 349 ? 142.737 149.614 192.536 1.00 87.08 300 ASP B O 1
ATOM 2324 N N . PHE B 2 350 ? 143.767 151.106 191.211 1.00 81.67 301 PHE B N 1
ATOM 2325 C CA . PHE B 2 350 ? 142.685 151.163 190.236 1.00 81.67 301 PHE B CA 1
ATOM 2326 C C . PHE B 2 350 ? 142.983 150.361 188.973 1.00 81.67 301 PHE B C 1
ATOM 2327 O O . PHE B 2 350 ? 142.600 150.768 187.875 1.00 81.67 301 PHE B O 1
ATOM 2335 N N . LYS B 2 351 ? 143.670 149.227 189.105 1.00 67.60 302 LYS B N 1
ATOM 2336 C CA . LYS B 2 351 ? 143.759 148.276 188.007 1.00 67.60 302 LYS B CA 1
ATOM 2337 C C . LYS B 2 351 ? 142.498 147.426 188.030 1.00 67.60 302 LYS B C 1
ATOM 2338 O O . LYS B 2 351 ? 142.368 146.560 188.909 1.00 67.60 302 LYS B O 1
ATOM 2344 N N . PRO B 2 352 ? 141.552 147.634 187.116 1.00 58.32 303 PRO B N 1
ATOM 2345 C CA . PRO B 2 352 ? 140.268 146.926 187.206 1.00 58.32 303 PRO B CA 1
ATOM 2346 C C . PRO B 2 352 ? 140.430 145.417 187.175 1.00 58.32 303 PRO B C 1
ATOM 2347 O O . PRO B 2 352 ? 140.028 144.722 188.113 1.00 58.32 303 PRO B O 1
ATOM 2351 N N . SER B 2 353 ? 141.033 144.907 186.106 1.00 45.10 304 SER B N 1
ATOM 2352 C CA . SER B 2 353 ? 141.293 143.484 185.963 1.00 45.10 304 SER B CA 1
ATOM 2353 C C . SER B 2 353 ? 142.240 143.290 184.794 1.00 45.10 304 SER B C 1
ATOM 2354 O O . SER B 2 353 ? 142.466 144.217 184.015 1.00 45.10 304 SER B O 1
ATOM 2357 N N . GLU B 2 354 ? 142.786 142.083 184.677 1.00 43.06 305 GLU B N 1
ATOM 2358 C CA . GLU B 2 354 ? 143.608 141.738 183.526 1.00 43.06 305 GLU B CA 1
ATOM 2359 C C . GLU B 2 354 ? 142.778 141.819 182.255 1.00 43.06 305 GLU B C 1
ATOM 2360 O O . GLU B 2 354 ? 143.313 142.073 181.173 1.00 43.06 305 GLU B O 1
ATOM 2366 N N . THR B 2 355 ? 141.469 141.610 182.385 1.00 38.99 306 THR B N 1
ATOM 2367 C CA . THR B 2 355 ? 140.568 141.612 181.242 1.00 38.99 306 THR B CA 1
ATOM 2368 C C . THR B 2 355 ? 140.612 142.944 180.506 1.00 38.99 306 THR B C 1
ATOM 2369 O O . THR B 2 355 ? 140.807 142.972 179.286 1.00 38.99 306 THR B O 1
ATOM 2373 N N . VAL B 2 356 ? 140.450 144.052 181.236 1.00 37.12 307 VAL B N 1
ATOM 2374 C CA . VAL B 2 356 ? 140.419 145.359 180.584 1.00 37.12 307 VAL B CA 1
ATOM 2375 C C . VAL B 2 356 ? 141.771 145.676 179.961 1.00 37.12 307 VAL B C 1
ATOM 2376 O O . VAL B 2 356 ? 141.843 146.269 178.880 1.00 37.12 307 VAL B O 1
ATOM 2380 N N . PHE B 2 357 ? 142.863 145.272 180.616 1.00 32.95 308 PHE B N 1
ATOM 2381 C CA . PHE B 2 357 ? 144.188 145.540 180.068 1.00 32.95 308 PHE B CA 1
ATOM 2382 C C . PHE B 2 357 ? 144.410 144.776 178.771 1.00 32.95 308 PHE B C 1
ATOM 2383 O O . PHE B 2 357 ? 144.859 145.349 177.770 1.00 32.95 308 PHE B O 1
ATOM 2391 N N . LYS B 2 358 ? 144.090 143.480 178.764 1.00 27.63 309 LYS B N 1
ATOM 2392 C CA . LYS B 2 358 ? 144.231 142.701 177.540 1.00 27.63 309 LYS B CA 1
ATOM 2393 C C . LYS B 2 358 ? 143.364 143.287 176.436 1.00 27.63 309 LYS B C 1
ATOM 2394 O O . LYS B 2 358 ? 143.805 143.415 175.285 1.00 27.63 309 LYS B O 1
ATOM 2400 N N . ILE B 2 359 ? 142.132 143.673 176.779 1.00 28.77 310 ILE B N 1
ATOM 2401 C CA . ILE B 2 359 ? 141.203 144.199 175.785 1.00 28.77 310 ILE B CA 1
ATOM 2402 C C . ILE B 2 359 ? 141.735 145.490 175.177 1.00 28.77 310 ILE B C 1
ATOM 2403 O O . ILE B 2 359 ? 141.745 145.651 173.955 1.00 28.77 310 ILE B O 1
ATOM 2408 N N . VAL B 2 360 ? 142.199 146.424 176.012 1.00 27.22 311 VAL B N 1
ATOM 2409 C CA . VAL B 2 360 ? 142.649 147.709 175.479 1.00 27.22 311 VAL B CA 1
ATOM 2410 C C . VAL B 2 360 ? 143.940 147.543 174.682 1.00 27.22 311 VAL B C 1
ATOM 2411 O O . VAL B 2 360 ? 144.115 148.167 173.626 1.00 27.22 311 VAL B O 1
ATOM 2415 N N . PHE B 2 361 ? 144.853 146.690 175.154 1.00 24.07 312 PHE B N 1
ATOM 2416 C CA . PHE B 2 361 ? 146.092 146.451 174.422 1.00 24.07 312 PHE B CA 1
ATOM 2417 C C . PHE B 2 361 ? 145.807 145.894 173.035 1.00 24.07 312 PHE B C 1
ATOM 2418 O O . PHE B 2 361 ? 146.291 146.419 172.018 1.00 24.07 312 PHE B O 1
ATOM 2426 N N . TRP B 2 362 ? 145.012 144.828 172.971 1.00 27.15 313 TRP B N 1
ATOM 2427 C CA . TRP B 2 362 ? 144.760 144.220 171.678 1.00 27.15 313 TRP B CA 1
ATOM 2428 C C . TRP B 2 362 ? 143.832 145.066 170.825 1.00 27.15 313 TRP B C 1
ATOM 2429 O O . TRP B 2 362 ? 143.901 144.978 169.599 1.00 27.15 313 TRP B O 1
ATOM 2440 N N . LEU B 2 363 ? 143.012 145.921 171.437 1.00 27.05 314 LEU B N 1
ATOM 2441 C CA . LEU B 2 363 ? 142.262 146.908 170.673 1.00 27.05 314 LEU B CA 1
ATOM 2442 C C . LEU B 2 363 ? 143.204 147.873 169.971 1.00 27.05 314 LEU B C 1
ATOM 2443 O O . LEU B 2 363 ? 143.048 148.152 168.779 1.00 27.05 314 LEU B O 1
ATOM 2448 N N . GLY B 2 364 ? 144.208 148.375 170.692 1.00 28.75 315 GLY B N 1
ATOM 2449 C CA . GLY B 2 364 ? 145.168 149.276 170.073 1.00 28.75 315 GLY B CA 1
ATOM 2450 C C . GLY B 2 364 ? 145.943 148.623 168.944 1.00 28.75 315 GLY B C 1
ATOM 2451 O O . GLY B 2 364 ? 146.152 149.224 167.885 1.00 28.75 315 GLY B O 1
ATOM 2452 N N . TYR B 2 365 ? 146.370 147.379 169.141 1.00 31.36 316 TYR B N 1
ATOM 2453 C CA . TYR B 2 365 ? 147.169 146.762 168.084 1.00 31.36 316 TYR B CA 1
ATOM 2454 C C . TYR B 2 365 ? 146.306 146.312 166.902 1.00 31.36 316 TYR B C 1
ATOM 2455 O O . TYR B 2 365 ? 146.727 146.418 165.741 1.00 31.36 316 TYR B O 1
ATOM 2464 N N . LEU B 2 366 ? 145.080 145.851 167.158 1.00 32.71 317 LEU B N 1
ATOM 2465 C CA . LEU B 2 366 ? 144.134 145.644 166.070 1.00 32.71 317 LEU B CA 1
ATOM 2466 C C . LEU B 2 366 ? 143.864 146.943 165.325 1.00 32.71 317 LEU B C 1
ATOM 2467 O O . LEU B 2 366 ? 143.660 146.931 164.109 1.00 32.71 317 LEU B O 1
ATOM 2472 N N . ASN B 2 367 ? 143.860 148.072 166.035 1.00 32.61 318 ASN B N 1
ATOM 2473 C CA . ASN B 2 367 ? 143.737 149.368 165.380 1.00 32.61 318 ASN B CA 1
ATOM 2474 C C . ASN B 2 367 ? 144.916 149.629 164.457 1.00 32.61 318 ASN B C 1
ATOM 2475 O O . ASN B 2 367 ? 144.745 150.129 163.340 1.00 32.61 318 ASN B O 1
ATOM 2480 N N . SER B 2 368 ? 146.124 149.311 164.918 1.00 34.58 319 SER B N 1
ATOM 2481 C CA . SER B 2 368 ? 147.281 149.362 164.029 1.00 34.58 319 SER B CA 1
ATOM 2482 C C . SER B 2 368 ? 147.075 148.482 162.802 1.00 34.58 319 SER B C 1
ATOM 2483 O O . SER B 2 368 ? 147.609 148.773 161.726 1.00 34.58 319 SER B O 1
ATOM 2486 N N . CYS B 2 369 ? 146.318 147.395 162.955 1.00 39.72 320 CYS B N 1
ATOM 2487 C CA . CYS B 2 369 ? 145.992 146.520 161.827 1.00 39.72 320 CYS B CA 1
ATOM 2488 C C . CYS B 2 369 ? 144.891 147.079 160.921 1.00 39.72 320 CYS B C 1
ATOM 2489 O O . CYS B 2 369 ? 144.826 146.719 159.741 1.00 39.72 320 CYS B O 1
ATOM 2492 N N . ILE B 2 370 ? 144.017 147.932 161.459 1.00 37.55 321 ILE B N 1
ATOM 2493 C CA . ILE B 2 370 ? 142.747 148.252 160.802 1.00 37.55 321 ILE B CA 1
ATOM 2494 C C . ILE B 2 370 ? 142.947 149.071 159.526 1.00 37.55 321 ILE B C 1
ATOM 2495 O O . ILE B 2 370 ? 142.215 148.889 158.546 1.00 37.55 321 ILE B O 1
ATOM 2500 N N . ASN B 2 371 ? 143.932 149.969 159.506 1.00 41.19 322 ASN B N 1
ATOM 2501 C CA . ASN B 2 371 ? 143.999 151.012 158.478 1.00 41.19 322 ASN B CA 1
ATOM 2502 C C . ASN B 2 371 ? 143.827 150.530 157.035 1.00 41.19 322 ASN B C 1
ATOM 2503 O O . ASN B 2 371 ? 143.170 151.243 156.252 1.00 41.19 322 ASN B O 1
ATOM 2508 N N . PRO B 2 372 ? 144.389 149.391 156.609 1.00 42.87 323 PRO B N 1
ATOM 2509 C CA . PRO B 2 372 ? 144.127 148.933 155.235 1.00 42.87 323 PRO B CA 1
ATOM 2510 C C . PRO B 2 372 ? 142.657 148.709 154.929 1.00 42.87 323 PRO B C 1
ATOM 2511 O O . PRO B 2 372 ? 142.279 148.726 153.753 1.00 42.87 323 PRO B O 1
ATOM 2515 N N . ILE B 2 373 ? 141.820 148.461 155.938 1.00 42.63 324 ILE B N 1
ATOM 2516 C CA . ILE B 2 373 ? 140.379 148.434 155.703 1.00 42.63 324 ILE B CA 1
ATOM 2517 C C . ILE B 2 373 ? 139.860 149.840 155.436 1.00 42.63 324 ILE B C 1
ATOM 2518 O O . ILE B 2 373 ? 139.007 150.048 154.566 1.00 42.63 324 ILE B O 1
ATOM 2523 N N . ILE B 2 374 ? 140.361 150.824 156.184 1.00 42.36 325 ILE B N 1
ATOM 2524 C CA . ILE B 2 374 ? 139.838 152.182 156.083 1.00 42.36 325 ILE B CA 1
ATOM 2525 C C . ILE B 2 374 ? 140.184 152.800 154.736 1.00 42.36 325 ILE B C 1
ATOM 2526 O O . ILE B 2 374 ? 139.402 153.583 154.182 1.00 42.36 325 ILE B O 1
ATOM 2531 N N . TYR B 2 375 ? 141.358 152.476 154.194 1.00 48.36 326 TYR B N 1
ATOM 2532 C CA . TYR B 2 375 ? 141.804 153.153 152.974 1.00 48.36 326 TYR B CA 1
ATOM 2533 C C . TYR B 2 375 ? 140.837 153.011 151.801 1.00 48.36 326 TYR B C 1
ATOM 2534 O O . TYR B 2 375 ? 140.545 154.030 151.152 1.00 48.36 326 TYR B O 1
ATOM 2543 N N . PRO B 2 376 ? 140.306 151.826 151.466 1.00 52.37 327 PRO B N 1
ATOM 2544 C CA . PRO B 2 376 ? 139.311 151.764 150.384 1.00 52.37 327 PRO B CA 1
ATOM 2545 C C . PRO B 2 376 ? 137.909 152.146 150.816 1.00 52.37 327 PRO B C 1
ATOM 2546 O O . PRO B 2 376 ? 137.092 152.495 149.953 1.00 52.37 327 PRO B O 1
ATOM 2550 N N . CYS B 2 377 ? 137.601 152.082 152.113 1.00 52.58 328 CYS B N 1
ATOM 2551 C CA . CYS B 2 377 ? 136.255 152.402 152.577 1.00 52.58 328 CYS B CA 1
ATOM 2552 C C . CYS B 2 377 ? 135.893 153.854 152.294 1.00 52.58 328 CYS B C 1
ATOM 2553 O O . CYS B 2 377 ? 134.711 154.179 152.135 1.00 52.58 328 CYS B O 1
ATOM 2556 N N . SER B 2 378 ? 136.887 154.735 152.213 1.00 53.87 329 SER B N 1
ATOM 2557 C CA . SER B 2 378 ? 136.648 156.150 151.968 1.00 53.87 329 SER B CA 1
ATOM 2558 C C . SER B 2 378 ? 137.245 156.664 150.668 1.00 53.87 329 SER B C 1
ATOM 2559 O O . SER B 2 378 ? 136.681 157.585 150.074 1.00 53.87 329 SER B O 1
ATOM 2562 N N . SER B 2 379 ? 138.359 156.102 150.209 1.00 66.61 330 SER B N 1
ATOM 2563 C CA . SER B 2 379 ? 139.036 156.570 149.007 1.00 66.61 330 SER B CA 1
ATOM 2564 C C . SER B 2 379 ? 138.707 155.646 147.841 1.00 66.61 330 SER B C 1
ATOM 2565 O O . SER B 2 379 ? 139.055 154.461 147.866 1.00 66.61 330 SER B O 1
ATOM 2568 N N . GLN B 2 380 ? 138.043 156.193 146.820 1.00 83.29 331 GLN B N 1
ATOM 2569 C CA . GLN B 2 380 ? 137.708 155.395 145.645 1.00 83.29 331 GLN B CA 1
ATOM 2570 C C . GLN B 2 380 ? 138.948 155.083 144.816 1.00 83.29 331 GLN B C 1
ATOM 2571 O O . GLN B 2 380 ? 139.069 153.986 144.257 1.00 83.29 331 GLN B O 1
ATOM 2577 N N . GLU B 2 381 ? 139.876 156.038 144.718 1.00 82.61 332 GLU B N 1
ATOM 2578 C CA . GLU B 2 381 ? 141.104 155.799 143.966 1.00 82.61 332 GLU B CA 1
ATOM 2579 C C . GLU B 2 381 ? 141.951 154.714 144.621 1.00 82.61 332 GLU B C 1
ATOM 2580 O O . GLU B 2 381 ? 142.581 153.908 143.927 1.00 82.61 332 GLU B O 1
ATOM 2586 N N . PHE B 2 382 ? 141.974 154.670 145.955 1.00 77.84 333 PHE B N 1
ATOM 2587 C CA . PHE B 2 382 ? 142.676 153.591 146.642 1.00 77.84 333 PHE B CA 1
ATOM 2588 C C . PHE B 2 382 ? 142.016 152.245 146.370 1.00 77.84 333 PHE B C 1
ATOM 2589 O O . PHE B 2 382 ? 142.705 151.233 146.196 1.00 77.84 333 PHE B O 1
ATOM 2597 N N . LYS B 2 383 ? 140.682 152.212 146.332 1.00 80.78 334 LYS B N 1
ATOM 2598 C CA . LYS B 2 383 ? 139.983 150.980 145.982 1.00 80.78 334 LYS B CA 1
ATOM 2599 C C . LYS B 2 383 ? 140.341 150.529 144.574 1.00 80.78 334 LYS B C 1
ATOM 2600 O O . LYS B 2 383 ? 140.569 149.338 144.332 1.00 80.78 334 LYS B O 1
ATOM 2606 N N . LYS B 2 384 ? 140.395 151.470 143.629 1.00 86.09 335 LYS B N 1
ATOM 2607 C CA . LYS B 2 384 ? 140.777 151.124 142.265 1.00 86.09 335 LYS B CA 1
ATOM 2608 C C . LYS B 2 384 ? 142.209 150.608 142.207 1.00 86.09 335 LYS B C 1
ATOM 2609 O O . LYS B 2 384 ? 142.497 149.639 141.497 1.00 86.09 335 LYS B O 1
ATOM 2615 N N . ALA B 2 385 ? 143.119 151.240 142.951 1.00 82.06 336 ALA B N 1
ATOM 2616 C CA . ALA B 2 385 ? 144.506 150.788 142.970 1.00 82.06 336 ALA B CA 1
ATOM 2617 C C . ALA B 2 385 ? 144.617 149.378 143.535 1.00 82.06 336 ALA B C 1
ATOM 2618 O O . ALA B 2 385 ? 145.365 148.544 143.008 1.00 82.06 336 ALA B O 1
ATOM 2620 N N . PHE B 2 386 ? 143.879 149.094 144.610 1.00 77.59 337 PHE B N 1
ATOM 2621 C CA . PHE B 2 386 ? 143.879 147.748 145.174 1.00 77.59 337 PHE B CA 1
ATOM 2622 C C . PHE B 2 386 ? 143.291 146.740 144.196 1.00 77.59 337 PHE B C 1
ATOM 2623 O O . PHE B 2 386 ? 143.776 145.609 144.093 1.00 77.59 337 PHE B O 1
ATOM 2631 N N . GLN B 2 387 ? 142.241 147.127 143.472 1.00 82.84 338 GLN B N 1
ATOM 2632 C CA . GLN B 2 387 ? 141.676 146.227 142.472 1.00 82.84 338 GLN B CA 1
ATOM 2633 C C . GLN B 2 387 ? 142.679 145.935 141.362 1.00 82.84 338 GLN B C 1
ATOM 2634 O O . GLN B 2 387 ? 142.788 144.793 140.901 1.00 82.84 338 GLN B O 1
ATOM 2640 N N . ASN B 2 388 ? 143.416 146.955 140.914 1.00 85.13 339 ASN B N 1
ATOM 2641 C CA . ASN B 2 388 ? 144.405 146.738 139.860 1.00 85.13 339 ASN B CA 1
ATOM 2642 C C . ASN B 2 388 ? 145.569 145.879 140.343 1.00 85.13 339 ASN B C 1
ATOM 2643 O O . ASN B 2 388 ? 146.067 145.029 139.596 1.00 85.13 339 ASN B O 1
ATOM 2648 N N . VAL B 2 389 ? 146.024 146.083 141.583 1.00 80.75 340 VAL B N 1
ATOM 2649 C CA . VAL B 2 389 ? 147.207 145.358 142.042 1.00 80.75 340 VAL B CA 1
ATOM 2650 C C . VAL B 2 389 ? 146.910 143.869 142.211 1.00 80.75 340 VAL B C 1
ATOM 2651 O O . VAL B 2 389 ? 147.831 143.042 142.194 1.00 80.75 340 VAL B O 1
ATOM 2655 N N . LEU B 2 390 ? 145.643 143.496 142.372 1.00 79.25 341 LEU B N 1
ATOM 2656 C CA . LEU B 2 390 ? 145.266 142.082 142.353 1.00 79.25 341 LEU B CA 1
ATOM 2657 C C . LEU B 2 390 ? 144.895 141.643 140.942 1.00 79.25 341 LEU B C 1
ATOM 2658 O O . LEU B 2 390 ? 144.559 142.468 140.094 1.00 79.25 341 LEU B O 1
#

B-factor: mean 52.23, std 22.65, range [22.04, 105.18]

GO terms:
  GO:0005576 extracellular region (C, EXP)

Foldseek 3Di:
DKAWWDQDPVGTRIDRDDPLWFWKKKKWACPDPVDIDITIDTGNDWDDDDPPMDMGTDGDDNPPD/DVVVLVVLVVVLVVLLVLLLVLLVLLLCLCVVDPVSDDLLSVLVNQLSVLLNQLSVQQSVQVSCCVNVVWHPDFQVVLVVSQLSNLLSLQSNLLSLLLSLVLLLLCQVCLPCSCVVCDPVNSVVSNVVSSVVSNCLRPCLQVVDFDDDDPDRGDRDGHPQLVSVVSSLCNRPPVSVVSNVVSVVSSVVSVVPHVSNVVSVLVVVLSVVLVVLLCVLQVQQSVQSVVCSVPVPPNPDVVSNVVSVVSNSSSSSCSSVSNVVRDVSSVVSSVVVD

Secondary structure (DSSP, 8-state):
-EEEEEEETTEEEEEE--TT--EEEEEEEEEETTEEEEEEEEESSPPPP-TT-EEEEE-STTTT-/-HHHHHHHHHHHHHHHHHHHHHHHHHHHHHHT-STT--HHHHHHHHHHHHHHHHHHHHHHHHHHHHHHSS--S-HHHHHHHHHHHHHHHHHHHHHHHHHHHHHHHHHH-TTTHHHHS-HHHHHHHHHHHHHHHHHHHHHHHHSS-PPPPS-SS---S--SHHHHHHHHIIIIIHHHHHHHHHHHHHHHHHHH--HHHHHHHHHHHHHHHHHHHHHHHHHHHHHHHHHHHSTT----HHHHHHHHHHHHHHHHHHHHHHHHH-HHHHHHHHHH-